Protein AF-A0A0B1RPA1-F1 (afdb_monomer)

Foldseek 3Di:
DCVQQNPDQQRKGKDWDWADDPVRPIHTLFMDIDGNVCVVVVVPQKDFGWDPPPDVDPDPPDDHTDRSDMDGDPDDDDDDDDDPVNCLVVPDADAAEEEAEPACVQPDLCDPSGLNPDDDPDDHPVVVVVCVVLVPRCVRHPVSDHWYKYFNDDDPPRPPDGDRIDGPDPDPDDDDDDD

InterPro domains:
  IPR010734 Copine, C-terminal [PF07002] (114-165)
  IPR035892 C2 domain superfamily [SSF49562] (10-52)
  IPR045052 Copine [PTHR10857] (1-169)

Organism: Oesophagostomum dentatum (NCBI:txid61180)

Radius of gyration: 32.51 Å; Cα contacts (8 Å, |Δi|>4): 238; chains: 1; bounding box: 57×47×96 Å

pLDDT: mean 82.27, std 16.61, range [29.17, 95.38]

Mean predicted aligned error: 11.87 Å

Nearest PDB structures (foldseek):
  6kxu-assembly1_A  TM=6.663E-01  e=4.586E-11  Arabidopsis thaliana
  6kxu-assembly8_H  TM=6.785E-01  e=1.070E-10  Arabidopsis thaliana
  6kxk-assembly8_H  TM=6.770E-01  e=9.393E-11  Arabidopsis thaliana
  6kxk-assembly7_G  TM=6.297E-01  e=5.225E-11  Arabidopsis thaliana
  6kxu-assembly7_G  TM=6.252E-01  e=7.238E-11  Arabidopsis thaliana

Secondary structure (DSSP, 8-state):
-HHHHTT-SSSEEEEEEEE--TTS-PEEEEEEEEEHHHHHTTS-SEEEEE-TT--SSS-TTS-SS-EEEEEE------PPPPPHHHHHHTT-----EEEEE--GGG--TTSTTSTT---SSSPPHHHHHHHHHHHHHGGG-SS---EEEEESSPPTTSSSPPPSSEESS--S-------

Sequence (179 aa):
MQMLCGGDRRRPFLIECWDHEFDGSHQFIGSATVSIEEILTKTKTSIQLVNENVSCAMLCCLPPRTNSGVLHFVHLQVIKQHTFLDFIQAGTQLDFTVAVDLTASNGDPRLPTSLHYVGGNTPSQYEIAIRAVIEICQYYNKTKLFNAFGFGAITPGHQRKMSPIFNLVCHPLRYIKRS

Solvent-accessible surface area (backbone atoms only — not comparable to full-atom values): 11296 Å² total; per-residue (Å²): 98,54,90,71,36,73,65,40,48,75,44,64,36,82,46,77,43,65,46,86,44,95,88,68,73,55,43,80,49,20,35,39,75,49,27,57,48,38,50,73,71,54,77,43,49,59,48,62,20,43,37,85,84,61,62,85,78,87,50,103,81,63,70,87,74,57,71,62,45,73,49,69,68,87,82,88,83,91,76,90,77,84,50,76,64,56,44,44,75,74,64,56,64,50,83,54,75,49,75,44,85,50,36,75,90,40,48,58,46,91,37,88,88,16,56,61,23,80,84,64,98,60,79,27,68,61,55,51,55,51,46,64,48,46,71,59,46,45,81,42,26,92,82,70,73,65,53,45,30,33,23,55,36,70,49,93,90,45,86,90,47,71,38,84,62,46,70,69,66,72,71,96,68,85,79,80,80,80,129

Structure (mmCIF, N/CA/C/O backbone):
data_AF-A0A0B1RPA1-F1
#
_entry.id   AF-A0A0B1RPA1-F1
#
loop_
_atom_site.group_PDB
_atom_site.id
_atom_site.type_symbol
_atom_site.label_atom_id
_atom_site.label_alt_id
_atom_site.label_comp_id
_atom_site.label_asym_id
_atom_site.label_entity_id
_atom_site.label_seq_id
_atom_site.pdbx_PDB_ins_code
_atom_site.Cartn_x
_atom_site.Cartn_y
_atom_site.Cartn_z
_atom_site.occupancy
_atom_site.B_iso_or_equiv
_atom_site.auth_seq_id
_atom_site.auth_comp_id
_atom_site.auth_asym_id
_atom_site.auth_atom_id
_atom_site.pdbx_PDB_model_num
ATOM 1 N N . MET A 1 1 ? -12.310 -1.941 13.678 1.00 71.88 1 MET A N 1
ATOM 2 C CA . MET A 1 1 ? -12.021 -2.451 15.043 1.00 71.88 1 MET A CA 1
ATOM 3 C C . MET A 1 1 ? -10.562 -2.262 15.454 1.00 71.88 1 MET A C 1
ATOM 5 O O . MET A 1 1 ? -10.345 -1.866 16.588 1.00 71.88 1 MET A O 1
ATOM 9 N N . GLN A 1 2 ? -9.574 -2.473 14.570 1.00 79.19 2 GLN A N 1
ATOM 10 C CA . GLN A 1 2 ? -8.149 -2.335 14.925 1.00 79.19 2 GLN A CA 1
ATOM 11 C C . GLN A 1 2 ? -7.789 -0.974 15.550 1.00 79.19 2 GLN A C 1
ATOM 13 O O . GLN A 1 2 ? -7.161 -0.938 16.598 1.00 79.19 2 GLN A O 1
ATOM 18 N N . MET A 1 3 ? -8.240 0.133 14.950 1.00 79.69 3 MET A N 1
ATOM 19 C CA . MET A 1 3 ? -7.922 1.484 15.435 1.00 79.69 3 MET A CA 1
ATOM 20 C C . MET A 1 3 ? -8.538 1.823 16.796 1.00 79.69 3 MET A C 1
ATOM 22 O O . MET A 1 3 ? -7.933 2.550 17.570 1.00 79.69 3 MET A O 1
ATOM 26 N N . LEU A 1 4 ? -9.742 1.321 17.076 1.00 80.81 4 LEU A N 1
ATOM 27 C CA . LEU A 1 4 ? -10.518 1.740 18.245 1.00 80.81 4 LEU A CA 1
ATOM 28 C C . LEU A 1 4 ? -10.215 0.891 19.485 1.00 80.81 4 LEU A 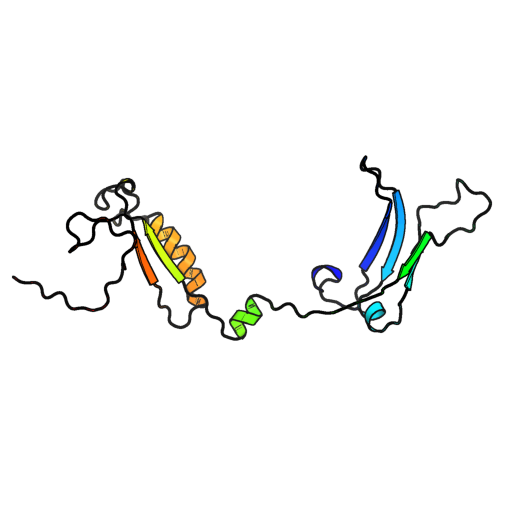C 1
ATOM 30 O O . LEU A 1 4 ? -10.182 1.404 20.594 1.00 80.81 4 LEU A O 1
ATOM 34 N N . CYS A 1 5 ? -10.001 -0.413 19.300 1.00 84.69 5 CYS A N 1
ATOM 35 C CA . CYS A 1 5 ? -9.846 -1.355 20.410 1.00 84.69 5 CYS A CA 1
ATOM 36 C C . CYS A 1 5 ? -8.745 -2.406 20.172 1.00 84.69 5 CYS A C 1
ATOM 38 O O . CYS A 1 5 ? -8.684 -3.424 20.858 1.00 84.69 5 CYS A O 1
ATOM 40 N N . GLY A 1 6 ? -7.870 -2.204 19.179 1.00 83.06 6 GLY A N 1
ATOM 41 C CA . GLY A 1 6 ? -6.776 -3.136 18.874 1.00 83.06 6 GLY A CA 1
ATOM 42 C C . GLY A 1 6 ? -7.233 -4.502 18.352 1.00 83.06 6 GLY A C 1
ATOM 43 O O . GLY A 1 6 ? -6.447 -5.441 18.342 1.00 83.06 6 GLY A O 1
ATOM 44 N N . GLY A 1 7 ? -8.501 -4.625 17.944 1.00 84.56 7 GLY A N 1
ATOM 45 C CA . GLY A 1 7 ? -9.109 -5.894 17.533 1.00 84.56 7 GLY A CA 1
ATOM 46 C C . GLY A 1 7 ? -9.792 -6.670 18.665 1.00 84.56 7 GLY A C 1
ATOM 47 O O . GLY A 1 7 ? -10.545 -7.596 18.373 1.00 84.56 7 GLY A O 1
ATOM 48 N N . ASP A 1 8 ? -9.624 -6.262 19.925 1.00 91.88 8 ASP A N 1
ATOM 49 C CA . ASP A 1 8 ? -10.287 -6.877 21.078 1.00 91.88 8 ASP A CA 1
ATOM 50 C C . ASP A 1 8 ? -11.555 -6.099 21.455 1.00 91.88 8 ASP A C 1
ATOM 52 O O . ASP A 1 8 ? -11.503 -4.918 21.785 1.00 91.88 8 ASP A O 1
ATOM 56 N N . ARG A 1 9 ? -12.720 -6.753 21.407 1.00 91.19 9 ARG A N 1
ATOM 57 C CA . ARG A 1 9 ? -14.020 -6.121 21.704 1.00 91.19 9 ARG A CA 1
ATOM 58 C C . ARG A 1 9 ? -14.220 -5.846 23.195 1.00 91.19 9 ARG A C 1
ATOM 60 O O . ARG A 1 9 ? -15.029 -4.980 23.525 1.00 91.19 9 ARG A O 1
ATOM 67 N N . ARG A 1 10 ? -13.510 -6.576 24.060 1.00 93.19 10 ARG A N 1
ATOM 68 C CA . ARG A 1 10 ? -13.568 -6.450 25.526 1.00 93.19 10 ARG A CA 1
ATOM 69 C C . ARG A 1 10 ? -12.690 -5.342 26.042 1.00 93.19 10 ARG A C 1
ATOM 71 O O . ARG A 1 10 ? -12.947 -4.817 27.120 1.00 93.19 10 ARG A O 1
ATOM 78 N N . ARG A 1 11 ? -11.658 -4.992 25.277 1.00 93.44 11 ARG A N 1
ATOM 79 C CA . ARG A 1 11 ? -10.746 -3.929 25.649 1.00 93.44 11 ARG A CA 1
ATOM 80 C C . ARG A 1 11 ? -11.519 -2.609 25.739 1.00 93.44 11 ARG A C 1
ATOM 82 O O . ARG A 1 11 ? -12.072 -2.165 24.727 1.00 93.44 11 ARG A O 1
ATOM 89 N N . PRO A 1 12 ? -11.569 -1.983 26.924 1.00 92.19 12 PRO A N 1
ATOM 90 C CA . PRO A 1 12 ? -12.194 -0.686 27.063 1.00 92.19 12 PRO A CA 1
ATOM 91 C C . PRO A 1 12 ? -11.348 0.388 26.374 1.00 92.19 12 PRO A C 1
ATOM 93 O O . PRO A 1 12 ? -10.118 0.298 26.327 1.00 92.19 12 PRO A O 1
ATOM 96 N N . PHE A 1 13 ? -12.015 1.412 25.858 1.00 92.38 13 PHE A N 1
ATOM 97 C CA . PHE A 1 13 ? -11.404 2.614 25.311 1.00 92.38 13 PHE A CA 1
ATOM 98 C C . PHE A 1 13 ? -11.972 3.852 26.012 1.00 92.38 13 PHE A C 1
ATOM 100 O O . PHE A 1 13 ? -13.078 3.825 26.562 1.00 92.38 13 PHE A O 1
ATOM 107 N N . LEU A 1 14 ? -11.177 4.920 26.012 1.00 92.12 14 LEU A N 1
ATOM 108 C CA . LEU A 1 14 ? -11.521 6.198 26.618 1.00 92.12 14 LEU A CA 1
ATOM 109 C C . LEU A 1 14 ? -12.246 7.075 25.597 1.00 92.12 14 LEU A C 1
ATOM 111 O O . LEU A 1 14 ? -11.824 7.182 24.446 1.00 92.12 14 LEU A O 1
ATOM 115 N N . ILE A 1 15 ? -13.325 7.706 26.038 1.00 92.50 15 ILE A N 1
ATOM 116 C CA . ILE A 1 15 ? -14.029 8.759 25.319 1.00 92.50 15 ILE A CA 1
ATOM 117 C C . ILE A 1 15 ? -13.877 10.026 26.145 1.00 92.50 15 ILE A C 1
ATOM 119 O O . ILE A 1 15 ? -14.236 10.039 27.321 1.00 92.50 15 ILE A O 1
ATOM 123 N N . GLU A 1 16 ? -13.373 11.083 25.525 1.00 93.00 16 GLU A N 1
ATOM 124 C CA . GLU A 1 16 ? -13.244 12.396 26.142 1.00 93.00 16 GLU A CA 1
ATOM 125 C C . GLU A 1 16 ? -14.117 13.397 25.400 1.00 93.00 16 GLU A C 1
ATOM 127 O O . GLU A 1 16 ? -14.189 13.393 24.169 1.00 93.00 16 GLU A O 1
ATOM 132 N N . CYS A 1 17 ? -14.784 14.253 26.161 1.00 92.19 17 CYS A N 1
ATOM 133 C CA . CYS A 1 17 ? -15.571 15.350 25.640 1.00 92.19 17 CYS A CA 1
ATOM 134 C C . CYS A 1 17 ? -14.874 16.661 26.001 1.00 92.19 17 CYS A C 1
ATOM 136 O O . CYS A 1 17 ? -14.536 16.899 27.164 1.00 92.19 17 CYS A O 1
ATOM 138 N N . TRP A 1 18 ? -14.661 17.490 24.988 1.00 92.31 18 TRP A N 1
ATOM 139 C CA . TRP A 1 18 ? -13.970 1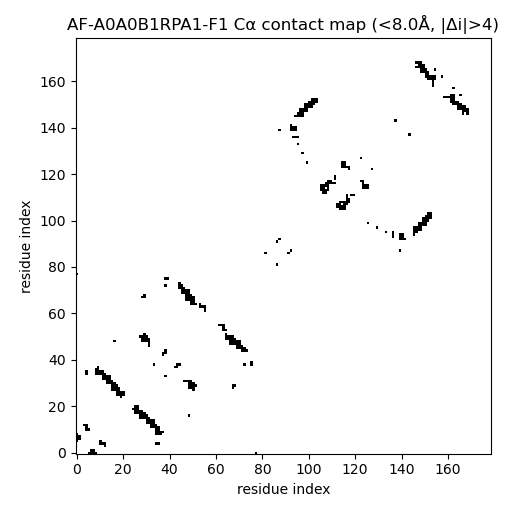8.766 25.082 1.00 92.31 18 TRP A CA 1
ATOM 140 C C . TRP A 1 18 ? -14.852 19.843 24.460 1.00 92.31 18 TRP A C 1
ATOM 142 O O . TRP A 1 18 ? -15.450 19.608 23.407 1.00 92.31 18 TRP A O 1
ATOM 152 N N . ASP A 1 19 ? -14.922 21.001 25.106 1.00 89.81 19 ASP A N 1
ATOM 153 C CA . ASP A 1 19 ? -15.503 22.203 24.530 1.00 89.81 19 ASP A CA 1
ATOM 154 C C . ASP A 1 19 ? -14.480 22.858 23.599 1.00 89.81 19 ASP A C 1
ATOM 156 O O . ASP A 1 19 ? -13.306 23.017 23.957 1.00 89.81 19 ASP A O 1
ATOM 160 N N . HIS A 1 20 ? -14.907 23.171 22.379 1.00 93.62 20 HIS A N 1
ATOM 161 C CA . HIS A 1 20 ? -14.014 23.675 21.346 1.00 93.62 20 HIS A CA 1
ATOM 162 C C . HIS A 1 20 ? -13.930 25.198 21.407 1.00 93.62 20 HIS A C 1
ATOM 164 O O . HIS A 1 20 ? -14.941 25.888 21.367 1.00 93.62 20 HIS A O 1
ATOM 170 N N . GLU A 1 21 ? -12.703 25.705 21.381 1.00 93.44 21 GLU A N 1
ATOM 171 C CA . GLU A 1 21 ? -12.375 27.127 21.466 1.00 93.44 21 GLU A CA 1
ATOM 172 C C . GLU A 1 21 ? -11.429 27.468 20.315 1.00 93.44 21 GLU A C 1
ATOM 174 O O . GLU A 1 21 ? -10.467 26.737 20.054 1.00 93.44 21 GLU A O 1
ATOM 179 N N . PHE A 1 22 ? -11.701 28.562 19.602 1.00 92.50 22 PHE A N 1
ATOM 180 C CA . PHE A 1 22 ? -10.972 28.921 18.376 1.00 92.50 22 PHE A CA 1
ATOM 181 C C . PHE A 1 22 ? -9.495 29.266 18.611 1.00 92.50 22 PHE A C 1
ATOM 183 O O . PHE A 1 22 ? -8.692 29.185 17.683 1.00 92.50 22 PHE A O 1
ATOM 190 N N . ASP A 1 23 ? -9.132 29.650 19.832 1.00 92.44 23 ASP A N 1
ATOM 191 C CA . ASP A 1 23 ? -7.761 29.972 20.233 1.00 92.44 23 ASP A CA 1
ATOM 192 C C . ASP A 1 23 ? -6.932 28.729 20.620 1.00 92.44 23 ASP A C 1
ATOM 194 O O . ASP A 1 23 ? -5.744 28.844 20.926 1.00 92.44 23 ASP A O 1
ATOM 198 N N . GLY A 1 24 ? -7.542 27.538 20.578 1.00 90.31 24 GLY A N 1
ATOM 199 C CA . GLY A 1 24 ? -6.919 26.268 20.950 1.00 90.31 24 GLY A CA 1
ATOM 200 C C . GLY A 1 24 ? -6.975 25.949 22.447 1.00 90.31 24 GLY A C 1
ATOM 201 O O . GLY A 1 24 ? -6.488 24.893 22.851 1.00 90.31 24 GLY A O 1
ATOM 202 N N . SER A 1 25 ? -7.585 26.803 23.276 1.00 90.81 25 SER A N 1
ATOM 203 C CA . SER A 1 25 ? -7.730 26.599 24.724 1.00 90.81 25 SER A CA 1
ATOM 204 C C . SER A 1 25 ? -8.938 25.718 25.085 1.00 90.81 25 SER A C 1
ATOM 206 O O . SER A 1 25 ? -9.781 26.061 25.909 1.00 90.81 25 SER A O 1
ATOM 208 N N . HIS A 1 26 ? -9.028 24.542 24.458 1.00 89.75 26 HIS A N 1
ATOM 209 C CA . HIS A 1 26 ? -10.152 23.619 24.640 1.00 89.75 26 HIS A CA 1
ATOM 210 C C . HIS A 1 26 ? -10.384 23.257 26.112 1.00 89.75 26 HIS A C 1
ATOM 212 O O . HIS A 1 26 ? -9.456 22.860 26.823 1.00 89.75 26 HIS A O 1
ATOM 218 N N . GLN A 1 27 ? -11.637 23.346 26.561 1.00 87.62 27 GLN A N 1
ATOM 219 C CA . GLN A 1 27 ? -11.998 23.074 27.952 1.00 87.62 27 GLN A CA 1
ATOM 220 C C . GLN A 1 27 ? -12.473 21.632 28.110 1.00 87.62 27 GLN A C 1
ATOM 222 O O . GLN A 1 27 ? -13.361 21.163 27.403 1.00 87.62 27 GLN A O 1
ATOM 227 N N . PHE A 1 28 ? -11.890 20.901 29.055 1.00 88.12 28 PHE A N 1
ATOM 228 C CA . PHE A 1 28 ? -12.284 19.519 29.308 1.00 88.12 28 PHE A CA 1
ATOM 229 C C . PHE A 1 28 ? -13.650 19.449 30.008 1.00 88.12 28 PHE A C 1
ATOM 231 O O . PHE A 1 28 ? -13.804 19.955 31.121 1.00 88.12 28 PHE A O 1
ATOM 238 N N . ILE A 1 29 ? -14.623 18.773 29.390 1.00 89.12 29 ILE A N 1
ATOM 239 C CA . ILE A 1 29 ? -15.981 18.606 29.934 1.00 89.12 29 ILE A CA 1
ATOM 240 C C . ILE A 1 29 ? -16.045 17.363 30.824 1.00 89.12 29 ILE A C 1
ATOM 242 O O . ILE A 1 29 ? -16.578 17.422 31.934 1.00 89.12 29 ILE A O 1
ATOM 246 N N . GLY A 1 30 ? -15.498 16.241 30.356 1.00 89.88 30 GLY A N 1
ATOM 247 C CA . GLY A 1 30 ? -15.484 14.979 31.090 1.00 89.88 30 GLY A CA 1
ATOM 248 C C . GLY A 1 30 ? -15.081 13.793 30.222 1.00 89.88 30 GLY A C 1
ATOM 249 O O . GLY A 1 30 ? -15.003 13.889 28.996 1.00 89.88 30 GLY A O 1
ATOM 250 N N . SER A 1 31 ? -14.849 12.653 30.862 1.00 92.38 31 SER A N 1
ATOM 251 C CA . SER A 1 31 ? -14.474 11.412 30.195 1.00 92.38 31 SER A CA 1
ATOM 252 C C . SER A 1 31 ? -15.321 10.229 30.653 1.00 92.38 31 SER A C 1
ATOM 254 O O . SER A 1 31 ? -15.984 10.252 31.692 1.00 92.38 31 SER A O 1
ATOM 256 N N . ALA A 1 32 ? -15.331 9.189 29.828 1.00 92.12 32 ALA A N 1
ATOM 257 C CA . ALA A 1 32 ? -16.001 7.931 30.093 1.00 92.12 32 ALA A CA 1
ATOM 258 C C . ALA A 1 32 ? -15.223 6.777 29.462 1.00 92.12 32 ALA A C 1
ATOM 260 O O . ALA A 1 32 ? -14.620 6.919 28.402 1.00 92.12 32 ALA A O 1
ATOM 261 N N . THR A 1 33 ? -15.265 5.611 30.100 1.00 92.50 33 THR A N 1
ATOM 262 C CA . THR A 1 33 ? -14.610 4.399 29.599 1.00 92.50 33 THR A CA 1
ATOM 263 C C . THR A 1 33 ? -15.653 3.332 29.286 1.00 92.50 33 THR A C 1
ATOM 265 O O . THR A 1 33 ? -16.521 3.029 30.111 1.00 92.50 33 THR A O 1
ATOM 268 N N . VAL A 1 34 ? -15.576 2.751 28.090 1.00 93.38 34 VAL A N 1
ATOM 269 C CA . VAL A 1 34 ? -16.520 1.731 27.614 1.00 93.38 34 VAL A CA 1
ATOM 270 C C . VAL A 1 34 ? -15.826 0.767 26.656 1.00 93.38 34 VAL A C 1
ATOM 272 O O . VAL A 1 34 ? -14.843 1.117 26.011 1.00 93.38 34 VAL A O 1
ATOM 275 N N . SER A 1 35 ? -16.323 -0.460 26.557 1.00 93.50 35 SER A N 1
ATOM 276 C CA . SER A 1 35 ? -15.884 -1.449 25.572 1.00 93.50 35 SER A CA 1
ATOM 277 C C . SER A 1 35 ? -16.896 -1.602 24.433 1.00 93.50 35 SER A C 1
ATOM 279 O O . SER A 1 35 ? -18.086 -1.311 24.568 1.00 93.50 35 SER A O 1
ATOM 281 N N . ILE A 1 36 ? -16.437 -2.107 23.288 1.00 92.50 36 ILE A N 1
ATOM 282 C CA . ILE A 1 36 ? -17.318 -2.366 22.141 1.00 92.50 36 ILE A CA 1
ATOM 283 C C . ILE A 1 36 ? -18.334 -3.469 22.463 1.00 92.50 36 ILE A C 1
ATOM 285 O O . ILE A 1 36 ? -19.481 -3.383 22.027 1.00 92.50 36 ILE A O 1
ATOM 289 N N . GLU A 1 37 ? -17.949 -4.481 23.247 1.00 92.75 37 GLU A N 1
ATOM 290 C CA . GLU A 1 37 ? -18.863 -5.538 23.696 1.00 92.75 37 GLU A CA 1
ATOM 291 C C . GLU A 1 37 ? -20.032 -4.980 24.518 1.00 92.75 37 GLU A C 1
ATOM 293 O O . GLU A 1 37 ? -21.174 -5.376 24.284 1.00 92.75 37 GLU A O 1
ATOM 298 N N . GLU A 1 38 ? -19.794 -4.008 25.403 1.00 92.81 38 GLU A N 1
ATOM 299 C CA . GLU A 1 38 ? -20.856 -3.388 26.208 1.00 92.81 38 GLU A CA 1
ATOM 300 C C . GLU A 1 38 ? -21.874 -2.608 25.358 1.00 92.81 38 GLU A C 1
ATOM 302 O O . GLU A 1 38 ? -23.083 -2.686 25.595 1.00 92.81 38 GLU A O 1
ATOM 307 N N . ILE A 1 39 ? -21.404 -1.900 24.326 1.00 92.44 39 ILE A N 1
ATOM 308 C CA . ILE A 1 39 ? -22.282 -1.142 23.419 1.00 92.44 39 ILE A CA 1
ATOM 309 C C . ILE A 1 39 ? -23.093 -2.105 22.537 1.00 92.44 39 ILE A C 1
ATOM 311 O O . ILE A 1 39 ? -24.294 -1.925 22.342 1.00 92.44 39 ILE A O 1
ATOM 315 N N . LEU A 1 40 ? -22.462 -3.169 22.030 1.00 90.94 40 LEU A N 1
ATOM 316 C CA . LEU A 1 40 ? -23.114 -4.159 21.163 1.00 90.94 40 LEU A CA 1
ATOM 317 C C . LEU A 1 40 ? -24.155 -5.008 21.885 1.00 90.94 40 LEU A C 1
ATOM 319 O O . LEU A 1 40 ? -25.223 -5.268 21.336 1.00 90.94 40 LEU A O 1
ATOM 323 N N . THR A 1 41 ? -23.840 -5.447 23.103 1.00 91.00 41 THR A N 1
ATOM 324 C CA . THR A 1 41 ? -24.768 -6.206 23.956 1.00 91.00 41 THR A CA 1
ATOM 325 C C . THR A 1 41 ? -25.881 -5.325 24.519 1.00 91.00 41 THR A C 1
ATOM 327 O O . THR A 1 41 ? -26.790 -5.837 25.167 1.00 91.00 41 THR A O 1
ATOM 330 N N . LYS A 1 42 ? -25.826 -4.008 24.265 1.00 86.75 42 LYS A N 1
ATOM 331 C CA . LYS A 1 42 ? -26.724 -2.990 24.820 1.00 86.75 42 LYS A CA 1
ATOM 332 C C . LYS A 1 42 ? -26.748 -2.983 26.351 1.00 86.75 42 LYS A C 1
ATOM 334 O O . LYS A 1 42 ? -27.700 -2.485 26.942 1.00 86.75 42 LYS A O 1
ATOM 339 N N . THR A 1 43 ? -25.700 -3.495 26.999 1.00 87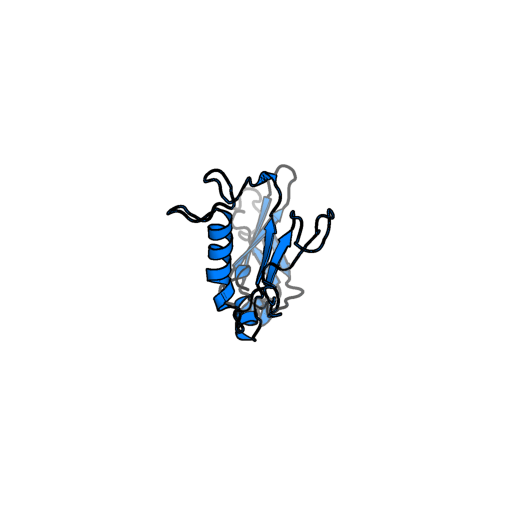.56 43 THR A N 1
ATOM 340 C CA . THR A 1 43 ? -25.534 -3.380 28.457 1.00 87.56 43 THR A CA 1
ATOM 341 C C . THR A 1 43 ? -25.253 -1.932 28.855 1.00 87.56 43 THR A C 1
ATOM 343 O O . THR A 1 43 ? -25.674 -1.498 29.925 1.00 87.56 43 THR A O 1
ATOM 346 N N . LYS A 1 44 ? -24.617 -1.156 27.965 1.00 84.25 44 LYS A N 1
ATOM 347 C CA . LYS A 1 44 ? -24.461 0.298 28.085 1.00 84.25 44 LYS A CA 1
ATOM 348 C C . LYS A 1 44 ? -24.984 1.003 26.834 1.00 84.25 44 LYS A C 1
ATOM 350 O O . LYS A 1 44 ? -24.290 1.107 25.828 1.00 84.25 44 LYS A O 1
ATOM 355 N N . THR A 1 45 ? -26.209 1.520 26.904 1.00 86.50 45 THR A N 1
ATOM 356 C CA . THR A 1 45 ? -26.790 2.406 25.874 1.00 86.50 45 THR A CA 1
ATOM 357 C C . THR A 1 45 ? -26.429 3.873 26.093 1.00 86.50 45 THR A C 1
ATOM 359 O O . THR A 1 45 ? -26.455 4.672 25.158 1.00 86.50 45 THR A O 1
ATOM 362 N N . SER A 1 46 ? -26.086 4.227 27.330 1.00 90.25 46 SER A N 1
ATOM 363 C CA . SER A 1 46 ? -25.654 5.562 27.714 1.00 90.25 46 SER A CA 1
ATOM 364 C C . SER A 1 46 ? -24.640 5.512 28.850 1.00 90.25 46 SER A C 1
ATOM 366 O O . SER A 1 46 ? -24.734 4.641 29.7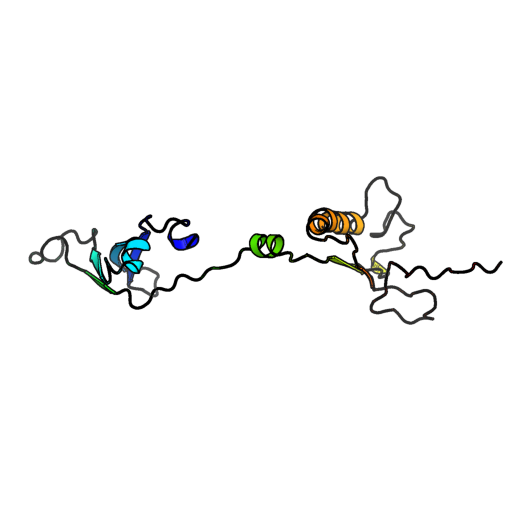16 1.00 90.25 46 SER A O 1
ATOM 368 N N . ILE A 1 47 ? -23.702 6.454 28.870 1.00 91.25 47 ILE A N 1
ATOM 369 C CA . ILE A 1 47 ? -22.678 6.566 29.912 1.00 91.25 47 ILE A CA 1
ATOM 370 C C . ILE A 1 47 ? -22.549 8.015 30.377 1.00 91.25 47 ILE A C 1
ATOM 372 O O . ILE A 1 47 ? -22.614 8.940 29.572 1.00 91.25 47 ILE A O 1
ATOM 376 N N . GLN A 1 48 ? -22.411 8.213 31.686 1.00 90.12 48 GLN A N 1
ATOM 377 C CA . GLN A 1 48 ? -22.195 9.541 32.25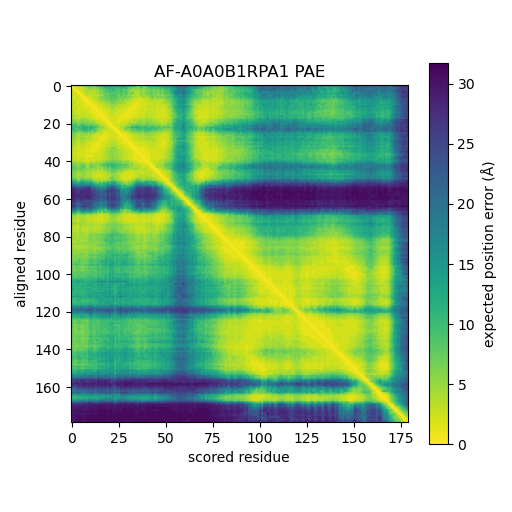7 1.00 90.12 48 GLN A CA 1
ATOM 378 C C . GLN A 1 48 ? -20.740 9.954 32.045 1.00 90.12 48 GLN A C 1
ATOM 380 O O . GLN A 1 48 ? -19.832 9.150 32.262 1.00 90.12 48 GLN A O 1
ATOM 385 N N . LEU A 1 49 ? -20.537 11.200 31.632 1.00 88.06 49 LEU A N 1
ATOM 386 C CA . LEU A 1 49 ? -19.227 11.827 31.558 1.00 88.06 49 LEU A CA 1
ATOM 387 C C . LEU A 1 49 ? -18.855 12.338 32.947 1.00 88.06 49 LEU A C 1
ATOM 389 O O . LEU A 1 49 ? -19.636 13.036 33.599 1.00 88.06 49 LEU A O 1
ATOM 393 N N . VAL A 1 50 ? -17.656 11.981 33.395 1.00 86.50 50 VAL A N 1
ATOM 394 C CA . VAL A 1 50 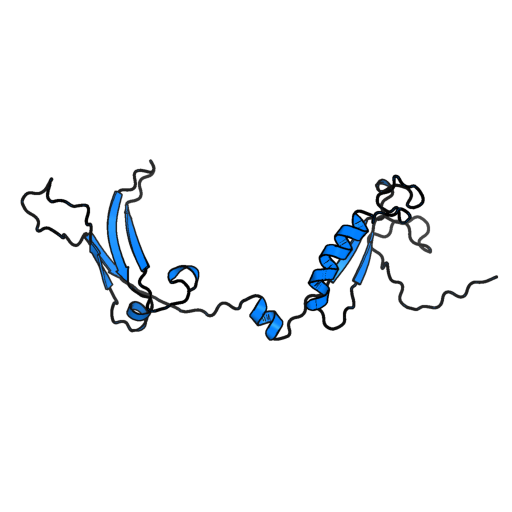? -17.128 12.385 34.697 1.00 86.50 50 VAL A CA 1
ATOM 395 C C . VAL A 1 50 ? -15.947 13.312 34.475 1.00 86.50 50 VAL A C 1
ATOM 397 O O . VAL A 1 50 ? -15.047 13.006 33.697 1.00 86.50 50 VAL A O 1
ATOM 400 N N . ASN A 1 51 ? -15.941 14.450 35.163 1.00 83.62 51 ASN A N 1
ATOM 401 C CA . ASN A 1 51 ? -14.793 15.341 35.185 1.00 83.62 51 ASN A CA 1
ATOM 402 C C . ASN A 1 51 ? -14.028 15.173 36.498 1.00 83.62 51 ASN A C 1
ATOM 404 O O . ASN A 1 51 ? -14.467 15.635 37.550 1.00 83.62 51 ASN A O 1
ATOM 408 N N . GLU A 1 52 ? -12.885 14.495 36.436 1.00 71.31 52 GLU A N 1
ATOM 409 C CA . GLU A 1 52 ? -12.021 14.282 37.602 1.00 71.31 52 GLU A CA 1
ATOM 410 C C . GLU A 1 52 ? -11.294 15.567 38.039 1.00 71.31 52 GLU A C 1
ATOM 412 O O . GLU A 1 52 ? -10.901 15.686 39.198 1.00 71.31 52 GLU A O 1
ATOM 417 N N . ASN A 1 53 ? -11.179 16.558 37.143 1.00 62.94 53 ASN A N 1
ATOM 418 C CA . ASN A 1 53 ? -10.494 17.829 37.395 1.00 62.94 53 ASN A CA 1
ATOM 419 C C . ASN A 1 53 ? -11.384 18.872 38.083 1.00 62.94 53 ASN A C 1
ATOM 421 O O . ASN A 1 53 ? -10.879 19.907 38.527 1.00 62.94 53 ASN A O 1
ATOM 425 N N . VAL A 1 54 ? -12.687 18.605 38.240 1.00 55.75 54 VAL A N 1
ATOM 426 C CA . VAL A 1 54 ? -13.567 19.414 39.096 1.00 55.75 54 VAL A CA 1
ATOM 427 C C . VAL A 1 54 ? -13.293 19.028 40.547 1.00 55.75 54 VAL A C 1
ATOM 429 O O . VAL A 1 54 ? -14.087 18.386 41.236 1.00 55.75 54 VAL A O 1
ATOM 432 N N . SER A 1 55 ? -12.117 19.427 41.024 1.00 45.97 55 SER A N 1
ATOM 433 C CA . SER A 1 55 ? -11.924 19.633 42.447 1.00 45.97 55 SER A CA 1
ATOM 434 C C . SER A 1 55 ? -12.877 20.750 42.863 1.00 45.97 55 SER A C 1
ATOM 436 O O . SER A 1 55 ? -13.010 21.781 42.203 1.00 45.97 55 SER A O 1
ATOM 438 N N . CYS A 1 56 ? -13.622 20.483 43.925 1.00 43.50 56 CYS A N 1
ATOM 439 C CA . CYS A 1 56 ? -14.605 21.360 44.534 1.00 43.50 56 CYS A CA 1
ATOM 440 C C . CYS A 1 56 ? -13.924 22.649 45.050 1.00 43.50 56 CYS A C 1
ATOM 442 O O . CYS A 1 56 ? -13.655 22.773 46.239 1.00 43.50 56 CYS A O 1
ATOM 444 N N . ALA A 1 57 ? -13.559 23.570 44.154 1.00 45.38 57 ALA A N 1
ATOM 445 C CA . ALA A 1 57 ? -12.827 24.796 44.484 1.00 45.38 57 ALA A CA 1
ATOM 446 C C . ALA A 1 57 ? -13.578 26.081 44.094 1.00 45.38 57 ALA A C 1
ATOM 448 O O . ALA A 1 57 ? -13.223 27.151 44.579 1.00 45.38 57 ALA A O 1
ATOM 449 N N . MET A 1 58 ? -14.639 26.001 43.277 1.00 47.81 58 MET A N 1
ATOM 450 C CA . MET A 1 58 ? -15.427 27.182 42.880 1.00 47.81 58 MET A CA 1
ATOM 451 C C . MET A 1 58 ? -16.947 27.023 43.049 1.00 47.81 58 MET A C 1
ATOM 453 O O . MET A 1 58 ? -17.705 27.835 42.536 1.00 47.81 58 MET A O 1
ATOM 457 N N . LEU A 1 59 ? -17.432 26.008 43.771 1.00 45.75 59 LEU A N 1
ATOM 458 C CA . LEU A 1 59 ? -18.847 25.937 44.145 1.00 45.75 59 LEU A CA 1
ATOM 459 C C . LEU A 1 59 ? -18.995 25.163 45.459 1.00 45.75 59 LEU A C 1
ATOM 461 O O . LEU A 1 59 ? -19.025 23.937 45.468 1.00 45.75 59 LEU A O 1
ATOM 465 N N . CYS A 1 60 ? -19.118 25.874 46.580 1.00 44.47 60 CYS A N 1
ATOM 466 C CA . CYS A 1 60 ? -19.281 25.310 47.929 1.00 44.47 60 CYS A CA 1
ATOM 467 C C . CYS A 1 60 ? -20.576 24.484 48.135 1.00 44.47 60 CYS A C 1
ATOM 469 O O . CYS A 1 60 ? -20.935 24.189 49.272 1.00 44.47 60 CYS A O 1
ATOM 471 N N . CYS A 1 61 ? -21.301 24.137 47.065 1.00 49.34 61 CYS A N 1
ATOM 472 C CA . CYS A 1 61 ? -22.672 23.631 47.119 1.00 49.34 61 CYS A CA 1
ATOM 473 C C . CYS A 1 61 ? -22.955 22.422 46.206 1.00 49.34 61 CYS A C 1
ATOM 475 O O . CYS A 1 61 ? -24.101 21.978 46.182 1.00 49.34 61 CYS A O 1
ATOM 477 N N . LEU A 1 62 ? -21.983 21.884 45.452 1.00 47.59 62 LEU A N 1
ATOM 478 C CA . LEU A 1 62 ? -22.218 20.701 44.607 1.00 47.59 62 LEU A CA 1
ATOM 479 C C . LEU A 1 62 ? -21.370 19.497 45.044 1.00 47.59 62 LEU A C 1
ATOM 481 O O . LEU A 1 62 ? -20.193 19.658 45.369 1.00 47.59 62 LEU A O 1
ATOM 485 N N . PRO A 1 63 ? -21.961 18.285 45.081 1.00 48.75 63 PRO A N 1
ATOM 486 C CA . PRO A 1 63 ? -21.260 17.083 45.505 1.00 48.75 63 PRO A CA 1
ATOM 487 C C . PRO A 1 63 ? -20.091 16.750 44.560 1.00 48.75 63 PRO A C 1
ATOM 489 O O . PRO A 1 63 ? -20.195 16.961 43.349 1.00 48.75 63 PRO A O 1
ATOM 492 N N . PRO A 1 64 ? -18.984 16.200 45.093 1.00 47.34 64 PRO A N 1
ATOM 493 C CA . PRO A 1 64 ? -17.846 15.775 44.290 1.00 47.34 64 PRO A CA 1
ATOM 494 C C . PRO A 1 64 ? -18.305 14.645 43.364 1.00 47.34 64 PRO A C 1
ATOM 496 O O . PRO A 1 64 ? -18.838 13.647 43.851 1.00 47.34 64 PRO A O 1
ATOM 499 N N . ARG A 1 65 ? -18.068 14.796 42.051 1.00 54.91 65 ARG A N 1
ATOM 500 C CA . ARG A 1 65 ? -18.590 13.973 40.931 1.00 54.91 65 ARG A CA 1
ATOM 501 C C . ARG A 1 65 ? -19.925 14.459 40.363 1.00 54.91 65 ARG A C 1
ATOM 503 O O . ARG A 1 65 ? -20.896 13.709 40.263 1.00 54.91 65 ARG A O 1
ATOM 510 N N . THR A 1 66 ? -19.965 15.713 39.940 1.00 61.38 66 THR A N 1
ATOM 511 C CA . THR A 1 66 ? -21.037 16.223 39.088 1.00 61.38 66 THR A CA 1
ATOM 512 C C . THR A 1 66 ? -20.976 15.532 37.725 1.00 61.38 66 THR A C 1
ATOM 514 O O . THR A 1 66 ? -19.968 15.590 37.028 1.00 61.38 66 THR A O 1
ATOM 517 N N . ASN A 1 67 ? -22.057 14.841 37.365 1.00 72.81 67 ASN A N 1
ATOM 518 C CA . ASN A 1 67 ? -22.301 14.334 36.019 1.00 72.81 67 ASN A CA 1
ATOM 519 C C . ASN A 1 67 ? -22.231 15.512 35.027 1.00 72.81 67 ASN A C 1
ATOM 521 O O . ASN A 1 67 ? -23.105 16.378 35.055 1.00 72.81 67 ASN A O 1
ATOM 525 N N . SER A 1 68 ? -21.198 15.549 34.179 1.00 79.44 68 SER A N 1
ATOM 526 C CA . SER A 1 68 ? -20.969 16.633 33.209 1.00 79.44 68 SER A CA 1
ATOM 527 C C . SER A 1 68 ? -21.810 16.497 31.934 1.00 79.44 68 SER A C 1
ATOM 529 O O . SER A 1 68 ? -21.694 17.311 31.023 1.00 79.44 68 SER A O 1
ATOM 531 N N . GLY A 1 69 ? -22.625 15.447 31.831 1.00 85.94 69 GLY A N 1
ATOM 532 C CA . GLY A 1 69 ? -23.408 15.116 30.647 1.00 85.94 69 GLY A CA 1
ATO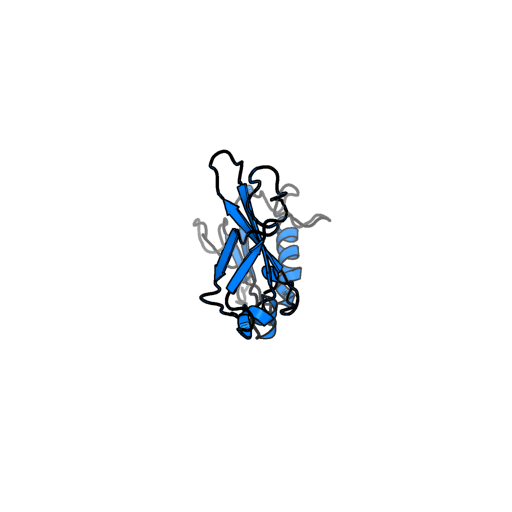M 533 C C . GLY A 1 69 ? -23.520 13.607 30.446 1.00 85.94 69 GLY A C 1
ATOM 534 O O . GLY A 1 69 ? -22.758 12.819 31.004 1.00 85.94 69 GLY A O 1
ATOM 535 N N . VAL A 1 70 ? -24.475 13.184 29.616 1.00 90.31 70 VAL A N 1
ATOM 536 C CA . VAL A 1 70 ? -24.699 11.768 29.299 1.00 90.31 70 VAL A CA 1
ATOM 537 C C . VAL A 1 70 ? -24.439 11.531 27.817 1.00 90.31 70 VAL A C 1
ATOM 539 O O . VAL A 1 70 ? -25.086 12.123 26.957 1.00 90.31 70 VAL A O 1
ATOM 542 N N . LEU A 1 71 ? -23.499 10.640 27.512 1.00 91.56 71 LEU A N 1
ATOM 543 C CA . LEU A 1 71 ? -23.225 10.181 26.158 1.00 91.56 71 LEU A CA 1
ATOM 544 C C . LEU A 1 71 ? -24.191 9.049 25.804 1.00 91.56 71 LEU A C 1
ATOM 546 O O . LEU A 1 71 ? -24.258 8.052 26.521 1.00 91.56 71 LEU A O 1
ATOM 550 N N . HIS A 1 72 ? -24.903 9.179 24.686 1.00 93.12 72 HIS A N 1
ATOM 551 C CA . HIS A 1 72 ? -25.828 8.165 24.179 1.00 93.12 72 HIS A CA 1
ATOM 552 C C . HIS A 1 72 ? -25.279 7.500 22.913 1.00 93.12 72 HIS A C 1
ATOM 554 O O . HIS A 1 72 ? -24.910 8.177 21.955 1.00 93.12 72 HIS A O 1
ATOM 560 N N . PHE A 1 73 ? -25.287 6.167 22.874 1.00 91.75 73 PHE A N 1
ATOM 561 C CA . PHE A 1 73 ? -24.931 5.404 21.677 1.00 91.75 73 PHE A CA 1
ATOM 562 C C . PHE A 1 73 ? -26.191 5.124 20.851 1.00 91.75 73 PHE A C 1
ATOM 564 O O . PHE A 1 73 ? -26.961 4.218 21.164 1.00 91.75 73 PHE A O 1
ATOM 571 N N . VAL A 1 74 ? -26.417 5.915 19.798 1.00 90.56 74 VAL A N 1
ATOM 572 C CA . VAL A 1 74 ? -27.631 5.814 18.961 1.00 90.56 74 VAL A CA 1
ATOM 573 C C . VAL A 1 74 ? -27.527 4.682 17.938 1.00 90.56 74 VAL A C 1
ATOM 575 O O . VAL A 1 74 ? -28.474 3.922 17.741 1.00 90.56 74 VAL A O 1
ATOM 578 N N . HIS A 1 75 ? -26.373 4.551 17.284 1.00 88.88 75 HIS A N 1
ATOM 579 C CA . HIS A 1 75 ? -26.150 3.552 16.247 1.00 88.88 75 HIS A CA 1
ATOM 580 C C . HIS A 1 75 ? -24.727 3.002 16.319 1.00 88.88 75 HIS A C 1
ATOM 582 O O . HIS A 1 75 ? -23.764 3.758 16.432 1.00 88.88 75 HIS A O 1
ATOM 588 N N . LEU A 1 76 ? -24.599 1.679 16.222 1.00 88.00 76 LEU A N 1
ATOM 589 C CA . LEU A 1 76 ? -23.320 0.992 16.124 1.00 88.00 76 LEU A CA 1
ATOM 590 C C . LEU A 1 76 ? -23.427 -0.107 15.068 1.00 88.00 76 LEU A C 1
ATOM 592 O O . LEU A 1 76 ? -24.259 -1.006 15.183 1.00 88.00 76 LEU A O 1
ATOM 596 N N . GLN A 1 77 ? -22.541 -0.063 14.077 1.00 88.44 77 GLN A N 1
ATOM 597 C CA . GLN A 1 77 ? -22.438 -1.078 13.036 1.00 88.44 77 GLN A CA 1
ATOM 598 C C . GLN A 1 77 ? -21.008 -1.610 12.970 1.00 88.44 77 GLN A C 1
ATOM 600 O O . GLN A 1 77 ? -20.044 -0.850 12.895 1.00 88.44 77 GLN A O 1
ATOM 605 N N . VAL A 1 78 ? -20.866 -2.935 12.972 1.00 87.31 78 VAL A N 1
ATOM 606 C CA . VAL A 1 78 ? -19.576 -3.592 12.748 1.00 87.31 78 VAL A CA 1
ATOM 607 C C . VAL A 1 78 ? -19.515 -4.027 11.293 1.00 87.31 78 VAL A C 1
ATOM 609 O O . VAL A 1 78 ? -20.213 -4.953 10.889 1.00 87.31 78 VAL A O 1
ATOM 612 N N . ILE A 1 79 ? -18.672 -3.355 10.513 1.00 89.19 79 ILE A N 1
ATOM 613 C CA . ILE A 1 79 ? -18.459 -3.658 9.097 1.00 89.19 79 ILE A CA 1
ATOM 614 C C . ILE A 1 79 ? -17.155 -4.443 8.960 1.00 89.19 79 ILE A C 1
ATOM 616 O O . ILE A 1 79 ? -16.121 -4.057 9.515 1.00 89.19 79 ILE A O 1
ATOM 620 N N . LYS A 1 80 ? -17.198 -5.558 8.225 1.00 86.19 80 LYS A N 1
ATOM 621 C CA . LYS A 1 80 ? -15.989 -6.289 7.844 1.00 86.19 80 LYS A CA 1
ATOM 622 C C . LYS A 1 80 ? -15.284 -5.511 6.737 1.00 86.19 80 LYS A C 1
ATOM 624 O O . LYS A 1 80 ? -15.839 -5.333 5.659 1.00 86.19 80 LYS A O 1
ATOM 629 N N . GLN A 1 81 ? -14.061 -5.075 7.007 1.00 89.62 81 GLN A N 1
ATOM 630 C CA . GLN A 1 81 ? -13.191 -4.478 6.004 1.00 89.62 81 GLN A CA 1
ATOM 631 C C . GLN A 1 81 ? -12.204 -5.542 5.535 1.00 89.62 81 GLN A C 1
ATOM 633 O O . GLN A 1 81 ? -11.446 -6.077 6.343 1.00 89.62 81 GLN A O 1
ATOM 638 N N . HIS A 1 82 ? -12.256 -5.875 4.249 1.00 91.06 82 HIS A N 1
ATOM 639 C CA . HIS A 1 82 ? -11.347 -6.851 3.664 1.00 91.06 82 HIS A CA 1
ATOM 640 C C . HIS A 1 82 ? -9.934 -6.286 3.562 1.00 91.06 82 HIS A C 1
ATOM 642 O O . HIS A 1 82 ? -9.741 -5.139 3.153 1.00 91.06 82 HIS A O 1
ATOM 648 N N . THR A 1 83 ? -8.951 -7.095 3.948 1.00 92.44 83 THR A N 1
ATOM 649 C CA . THR A 1 83 ? -7.536 -6.728 3.850 1.00 92.44 83 THR A CA 1
ATOM 650 C C . THR A 1 83 ? -6.984 -7.043 2.464 1.00 92.44 83 THR A C 1
ATOM 652 O O . THR A 1 83 ? -7.549 -7.854 1.734 1.00 92.44 83 THR A O 1
ATOM 655 N N . PHE A 1 84 ? -5.838 -6.455 2.111 1.00 92.69 84 PHE A N 1
ATOM 656 C CA . PHE A 1 84 ? -5.104 -6.828 0.897 1.00 92.69 84 PHE A CA 1
ATOM 657 C C . PHE A 1 84 ? -4.878 -8.348 0.800 1.00 92.69 84 PHE A C 1
ATOM 659 O O . PHE A 1 84 ? -5.113 -8.941 -0.251 1.00 92.69 84 PHE A O 1
ATOM 666 N N . LEU A 1 85 ? -4.492 -8.996 1.906 1.00 92.69 85 LEU A N 1
ATOM 667 C CA . LEU A 1 85 ? -4.255 -10.441 1.933 1.00 92.69 85 LEU A CA 1
ATOM 668 C C . LEU A 1 85 ? -5.532 -11.253 1.715 1.00 92.69 85 LEU A C 1
ATOM 670 O O . LEU A 1 85 ? -5.457 -12.292 1.066 1.00 92.69 85 LEU A O 1
ATOM 674 N N . ASP A 1 86 ? -6.689 -10.774 2.179 1.00 95.19 86 ASP A N 1
ATOM 675 C CA . ASP A 1 86 ? -7.970 -11.446 1.929 1.00 95.19 86 ASP A CA 1
ATOM 676 C C . ASP A 1 86 ? -8.235 -11.555 0.422 1.00 95.19 86 ASP A C 1
ATOM 678 O O . ASP A 1 86 ? -8.669 -12.600 -0.059 1.00 95.19 86 ASP A O 1
ATOM 682 N N . PHE A 1 87 ? -7.931 -10.497 -0.340 1.00 95.31 87 PHE A N 1
ATOM 683 C CA . PHE A 1 87 ? -8.072 -10.509 -1.797 1.00 95.31 87 PHE A CA 1
ATOM 684 C C . PHE A 1 87 ? -7.088 -11.480 -2.454 1.00 95.31 87 PHE A C 1
ATOM 686 O O . PHE A 1 87 ? -7.490 -12.261 -3.316 1.00 95.31 87 PHE A O 1
ATOM 693 N N . ILE A 1 88 ? -5.818 -11.477 -2.036 1.00 94.50 88 ILE A N 1
ATOM 694 C CA . ILE A 1 88 ? -4.809 -12.402 -2.577 1.00 94.50 88 ILE A CA 1
ATOM 695 C C . ILE A 1 88 ? -5.191 -13.863 -2.290 1.00 94.50 88 ILE A C 1
ATOM 697 O O . ILE A 1 88 ? -5.150 -14.700 -3.192 1.00 94.50 88 ILE A O 1
ATOM 701 N N . GLN A 1 89 ? -5.628 -14.176 -1.066 1.00 93.31 89 GLN A N 1
ATOM 702 C CA . GLN A 1 89 ? -6.084 -15.519 -0.686 1.00 93.31 89 GLN A CA 1
ATOM 703 C C . GLN A 1 89 ? -7.350 -15.945 -1.439 1.00 93.31 89 GLN A C 1
ATOM 705 O O . GLN A 1 89 ? -7.480 -17.114 -1.797 1.00 93.31 89 GLN A O 1
ATOM 710 N N . ALA A 1 90 ? -8.252 -15.005 -1.735 1.00 95.38 90 ALA A N 1
ATOM 711 C CA . ALA A 1 90 ? -9.435 -15.248 -2.559 1.00 95.38 90 ALA A CA 1
ATOM 712 C C . ALA A 1 90 ? -9.111 -15.472 -4.052 1.00 95.38 90 ALA A C 1
ATOM 714 O O . ALA A 1 90 ? -10.005 -15.801 -4.830 1.00 95.38 90 ALA A O 1
ATOM 715 N N . GLY A 1 91 ? -7.845 -15.331 -4.459 1.00 94.12 91 GLY A N 1
ATOM 716 C CA . GLY A 1 91 ? -7.379 -15.622 -5.813 1.00 94.12 91 GLY A CA 1
ATOM 717 C C . GLY A 1 91 ? -7.158 -14.397 -6.697 1.00 94.12 91 GLY A C 1
ATOM 718 O O . GLY A 1 91 ? -6.867 -14.576 -7.883 1.00 94.12 91 GLY A O 1
ATOM 719 N N . THR A 1 92 ? -7.251 -13.180 -6.151 1.00 94.81 92 THR A N 1
ATOM 720 C CA . THR A 1 92 ? -6.851 -11.960 -6.862 1.00 94.81 92 THR A CA 1
ATOM 721 C C . THR A 1 92 ? -5.368 -12.028 -7.209 1.00 94.81 92 THR A C 1
ATOM 723 O O . THR A 1 92 ? -4.532 -12.356 -6.369 1.00 94.81 92 THR A O 1
ATOM 726 N N . GLN A 1 93 ? -5.045 -11.705 -8.458 1.00 92.81 93 GLN A N 1
ATOM 727 C CA . GLN A 1 93 ? -3.675 -11.659 -8.960 1.00 92.81 93 GLN A CA 1
ATOM 728 C C . GLN A 1 93 ? -3.277 -10.214 -9.240 1.00 92.81 93 GLN A C 1
ATOM 730 O O . GLN A 1 93 ? -4.119 -9.404 -9.629 1.00 92.81 93 GLN A O 1
ATOM 735 N N . LEU A 1 94 ? -1.995 -9.905 -9.065 1.00 91.56 94 LEU A N 1
ATOM 736 C CA . LEU A 1 94 ? -1.431 -8.624 -9.473 1.00 91.56 94 LEU A CA 1
ATOM 737 C C . LEU A 1 94 ? -0.743 -8.798 -10.821 1.00 91.56 94 LEU A C 1
ATOM 739 O O . LEU A 1 94 ? 0.212 -9.565 -10.945 1.00 91.56 94 LEU A O 1
ATOM 743 N N . ASP A 1 95 ? -1.242 -8.097 -11.832 1.00 89.31 95 ASP A N 1
ATOM 744 C CA . ASP A 1 95 ? -0.570 -8.027 -13.122 1.00 89.31 95 ASP A CA 1
ATOM 745 C C . ASP A 1 95 ? 0.431 -6.870 -13.137 1.00 89.31 95 ASP A C 1
ATOM 747 O O . ASP A 1 95 ? 0.212 -5.835 -12.503 1.00 89.31 95 ASP A O 1
ATOM 751 N N . PHE A 1 96 ? 1.542 -7.055 -13.843 1.00 89.62 96 PHE A N 1
ATOM 752 C CA . PHE A 1 96 ? 2.584 -6.044 -13.960 1.00 89.62 96 PHE A CA 1
ATOM 753 C C . PHE A 1 96 ? 2.842 -5.726 -15.429 1.00 89.62 96 PHE A C 1
ATOM 755 O O . PHE A 1 96 ? 3.088 -6.601 -16.261 1.00 89.62 96 PHE A O 1
ATOM 762 N N . THR A 1 97 ? 2.778 -4.433 -15.733 1.00 92.19 97 THR A N 1
ATOM 763 C CA . THR A 1 97 ? 3.038 -3.878 -17.056 1.00 92.19 97 THR A CA 1
ATOM 764 C C . THR A 1 97 ? 4.046 -2.748 -16.923 1.00 92.19 97 THR A C 1
ATOM 766 O O . THR A 1 97 ? 3.876 -1.865 -16.084 1.00 92.19 97 THR A O 1
ATOM 769 N N . VAL A 1 98 ? 5.075 -2.761 -17.765 1.00 93.31 98 VAL A N 1
ATOM 770 C CA . VAL A 1 98 ? 6.106 -1.719 -17.809 1.00 93.31 98 VAL A CA 1
ATOM 771 C C . VAL A 1 98 ? 6.083 -0.999 -19.150 1.00 93.31 98 VAL A C 1
ATOM 773 O O . VAL A 1 98 ? 5.888 -1.626 -20.188 1.00 93.31 98 VAL A O 1
ATOM 776 N N . ALA A 1 99 ? 6.313 0.312 -19.131 1.00 93.94 99 ALA A N 1
ATOM 777 C CA . ALA A 1 99 ? 6.573 1.114 -20.318 1.00 93.94 99 ALA A CA 1
ATOM 778 C C . ALA A 1 99 ? 7.923 1.830 -20.163 1.00 93.94 99 ALA A C 1
ATOM 780 O O . ALA A 1 99 ? 8.109 2.599 -19.223 1.00 93.94 99 ALA A O 1
ATOM 781 N N . VAL A 1 100 ? 8.864 1.555 -21.064 1.00 93.50 100 VAL A N 1
ATOM 782 C CA . VAL A 1 100 ? 10.231 2.088 -21.038 1.00 93.50 100 VAL A CA 1
ATOM 783 C C . VAL A 1 100 ? 10.337 3.295 -21.965 1.00 93.50 100 VAL A C 1
ATOM 785 O O . VAL A 1 100 ? 9.955 3.229 -23.136 1.00 93.50 100 VAL A O 1
ATOM 788 N N . ASP A 1 101 ? 10.882 4.389 -21.442 1.00 93.50 101 ASP A N 1
ATOM 789 C CA . ASP A 1 101 ? 11.192 5.584 -22.220 1.00 93.50 101 ASP A CA 1
ATOM 790 C C . ASP A 1 101 ? 12.427 5.342 -23.094 1.00 93.50 101 ASP A C 1
ATOM 792 O O . ASP A 1 101 ? 13.529 5.174 -22.585 1.00 93.50 101 ASP A O 1
ATOM 796 N N . LEU A 1 102 ? 12.257 5.346 -24.412 1.00 90.50 102 LEU A N 1
ATOM 797 C CA . LEU A 1 102 ? 13.318 5.180 -25.407 1.00 90.50 102 LEU A CA 1
ATOM 798 C C . LEU A 1 102 ? 13.571 6.476 -26.202 1.00 90.50 102 LEU A C 1
ATOM 800 O O . LEU A 1 102 ? 14.011 6.429 -27.351 1.00 90.50 102 LEU A O 1
ATOM 804 N N . THR A 1 103 ? 13.279 7.641 -25.610 1.00 90.88 103 THR A N 1
ATOM 805 C CA . THR A 1 103 ? 13.593 8.959 -26.184 1.00 90.88 103 THR A CA 1
ATOM 806 C C . THR A 1 103 ? 15.098 9.207 -26.294 1.00 90.88 103 THR A C 1
ATOM 808 O O . THR A 1 103 ? 15.903 8.733 -25.488 1.00 90.88 103 THR A O 1
ATOM 811 N N . ALA A 1 104 ? 15.485 10.031 -27.273 1.00 88.00 104 ALA A N 1
ATOM 812 C CA . ALA A 1 104 ? 16.883 10.352 -27.566 1.00 88.00 104 ALA A CA 1
ATOM 813 C C . ALA A 1 104 ? 17.639 11.042 -26.410 1.00 88.00 104 ALA A C 1
ATOM 815 O O . ALA A 1 104 ? 18.864 10.959 -26.354 1.00 88.00 104 ALA A O 1
ATOM 816 N N . SER A 1 105 ? 16.940 11.688 -25.468 1.00 92.25 105 SER A N 1
ATOM 817 C CA . SER A 1 105 ? 17.545 12.304 -24.275 1.00 92.25 105 SER A CA 1
ATOM 818 C C . SER A 1 105 ? 18.242 11.301 -23.354 1.00 92.25 105 SER A C 1
ATOM 820 O O . SER A 1 105 ? 19.111 11.699 -22.586 1.00 92.25 105 SER A O 1
ATOM 822 N N . ASN A 1 106 ? 17.919 10.007 -23.454 1.00 91.00 106 ASN A N 1
ATOM 823 C CA . ASN A 1 106 ? 18.600 8.946 -22.708 1.00 91.00 106 ASN A CA 1
ATOM 824 C C . ASN A 1 106 ? 19.997 8.600 -23.270 1.00 91.00 106 ASN A C 1
ATOM 826 O O . ASN A 1 106 ? 20.715 7.785 -22.684 1.00 91.00 106 ASN A O 1
ATOM 830 N N . GLY A 1 107 ? 20.400 9.212 -24.388 1.00 90.62 107 GLY A N 1
ATOM 831 C CA . GLY A 1 107 ? 21.685 8.976 -25.041 1.00 90.62 107 GLY A CA 1
ATOM 832 C C . GLY A 1 107 ? 21.721 7.695 -25.879 1.00 90.62 107 GLY A C 1
ATOM 833 O O . GLY A 1 107 ? 20.773 6.915 -25.913 1.00 90.62 107 GLY A O 1
ATOM 834 N N . ASP A 1 108 ? 22.835 7.490 -26.581 1.00 89.06 108 ASP A N 1
ATOM 835 C CA . ASP A 1 108 ? 23.052 6.306 -27.415 1.00 89.06 108 ASP A CA 1
ATOM 836 C C . ASP A 1 108 ? 23.354 5.077 -26.536 1.00 89.06 108 ASP A C 1
ATOM 838 O O . ASP A 1 108 ? 24.382 5.086 -25.856 1.00 89.06 108 ASP A O 1
ATOM 842 N N . PRO A 1 109 ? 22.539 4.004 -26.568 1.00 89.50 109 PRO A N 1
ATOM 843 C CA . PRO A 1 109 ? 22.704 2.830 -25.702 1.00 89.50 109 PRO A CA 1
ATOM 844 C C . PRO A 1 109 ? 24.035 2.086 -25.898 1.00 89.50 109 PRO A C 1
ATOM 846 O O . PRO A 1 109 ? 24.380 1.227 -25.092 1.00 89.50 109 PRO A O 1
ATOM 849 N N . ARG A 1 110 ? 24.799 2.391 -26.957 1.00 88.62 110 ARG A N 1
ATOM 850 C CA . ARG A 1 110 ? 26.150 1.850 -27.188 1.00 88.62 110 ARG A CA 1
ATOM 851 C C . ARG A 1 110 ? 27.227 2.563 -26.371 1.00 88.62 110 ARG A C 1
ATOM 853 O O . ARG A 1 110 ? 28.345 2.063 -26.273 1.00 88.62 110 ARG A O 1
ATOM 860 N N . LEU A 1 111 ? 26.920 3.742 -25.834 1.00 90.94 111 LEU A N 1
ATOM 861 C CA . LEU A 1 111 ? 27.854 4.564 -25.078 1.00 90.94 111 LEU A CA 1
ATOM 862 C C . LEU A 1 111 ? 27.665 4.345 -23.572 1.00 90.94 111 LEU A C 1
ATOM 864 O O . LEU A 1 111 ? 26.530 4.406 -23.102 1.00 90.94 111 LEU A O 1
ATOM 868 N N . PRO A 1 112 ? 28.754 4.213 -22.788 1.00 89.69 112 PRO A N 1
ATOM 869 C CA . PRO A 1 112 ? 28.683 4.082 -21.329 1.00 89.69 112 PRO A CA 1
ATOM 870 C C . PRO A 1 112 ? 27.988 5.239 -20.600 1.00 89.69 112 PRO A C 1
ATOM 872 O O . PRO A 1 112 ? 27.625 5.108 -19.438 1.00 89.69 112 PRO A O 1
ATOM 875 N N . THR A 1 113 ? 27.828 6.386 -21.262 1.00 90.06 113 THR A N 1
ATOM 876 C CA . THR A 1 113 ? 27.149 7.571 -20.725 1.00 90.06 113 THR A CA 1
ATOM 877 C C . THR A 1 113 ? 25.625 7.515 -20.856 1.00 90.06 113 THR A C 1
ATOM 879 O O . THR A 1 113 ? 24.947 8.375 -20.299 1.00 90.06 113 THR A O 1
ATOM 882 N N . SER A 1 114 ? 25.073 6.548 -21.597 1.00 92.75 114 SER A N 1
ATOM 883 C CA . SER A 1 114 ? 23.627 6.412 -21.781 1.00 92.75 114 SER A CA 1
ATOM 884 C C . SER A 1 114 ? 22.947 5.788 -20.567 1.00 92.75 114 SER A C 1
ATOM 886 O O . SER A 1 114 ? 23.458 4.851 -19.957 1.00 92.75 114 SER A O 1
ATOM 888 N N . LEU A 1 115 ? 21.727 6.246 -20.279 1.00 91.19 115 LEU A N 1
ATOM 889 C CA . LEU A 1 115 ? 20.859 5.629 -19.272 1.00 91.19 115 LEU A CA 1
ATOM 890 C C . LEU A 1 115 ? 20.368 4.232 -19.690 1.00 91.19 115 LEU A C 1
ATOM 892 O O . LEU A 1 115 ? 19.942 3.465 -18.832 1.00 91.19 115 LEU A O 1
ATOM 896 N N . HIS A 1 116 ? 20.466 3.896 -20.981 1.00 92.12 116 HIS A N 1
ATOM 897 C CA . HIS A 1 116 ? 20.146 2.582 -21.552 1.00 92.12 116 HIS A CA 1
ATOM 898 C C . HIS A 1 116 ? 21.381 1.712 -21.802 1.00 92.12 116 HIS A C 1
ATOM 900 O O . HIS A 1 116 ? 21.279 0.696 -22.487 1.00 92.12 116 HIS A O 1
ATOM 906 N N . TYR A 1 117 ? 22.558 2.099 -21.305 1.00 91.12 117 TYR A N 1
ATOM 907 C CA . TYR A 1 117 ? 23.778 1.333 -21.539 1.00 91.12 117 TYR A CA 1
ATOM 908 C C . TYR A 1 117 ? 23.714 -0.051 -20.877 1.00 91.12 117 TYR A C 1
ATOM 910 O O . TYR A 1 117 ? 23.611 -0.161 -19.655 1.00 91.12 117 TYR A O 1
ATOM 918 N N . VAL A 1 118 ? 23.823 -1.105 -21.690 1.00 84.94 118 VAL A N 1
ATOM 919 C CA . VAL A 1 118 ? 23.873 -2.508 -21.252 1.00 84.94 118 VAL A CA 1
ATOM 920 C C . VAL A 1 118 ? 25.230 -3.076 -21.659 1.00 84.94 118 VAL A C 1
ATOM 922 O O . VAL A 1 118 ? 25.431 -3.499 -22.795 1.00 84.94 118 VAL A O 1
ATOM 925 N N . GLY A 1 119 ? 26.200 -3.029 -20.749 1.00 78.19 119 GLY A N 1
ATOM 926 C CA . GLY A 1 119 ? 27.566 -3.479 -21.046 1.00 78.19 119 GLY A CA 1
ATOM 927 C C . GLY A 1 119 ? 28.600 -3.247 -19.945 1.00 78.19 119 GLY A C 1
ATOM 928 O O . GLY A 1 119 ? 29.737 -3.690 -20.077 1.00 78.19 119 GLY A O 1
ATOM 929 N N . GLY A 1 120 ? 28.240 -2.547 -18.865 1.00 78.94 120 GLY A N 1
ATOM 930 C CA . GLY A 1 120 ? 29.078 -2.424 -17.672 1.00 78.94 120 GLY A CA 1
ATOM 931 C C . GLY A 1 120 ? 28.842 -3.562 -16.674 1.00 78.94 120 GLY A C 1
ATOM 932 O O . GLY A 1 120 ? 27.870 -4.303 -16.781 1.00 78.94 120 GLY A O 1
ATOM 933 N N . ASN A 1 121 ? 29.697 -3.656 -15.649 1.00 82.12 121 ASN A N 1
ATOM 934 C CA . ASN A 1 121 ? 29.460 -4.546 -14.500 1.00 82.12 121 ASN A CA 1
ATOM 935 C C . ASN A 1 121 ? 28.237 -4.127 -13.663 1.00 82.12 121 ASN A C 1
ATOM 937 O O . ASN A 1 121 ? 27.740 -4.917 -12.862 1.00 82.12 121 ASN A O 1
ATOM 941 N N . THR A 1 122 ? 27.774 -2.884 -13.811 1.00 86.31 122 THR A N 1
ATOM 942 C CA . THR A 1 122 ? 26.628 -2.330 -13.089 1.00 86.31 122 THR A CA 1
ATOM 943 C C . THR A 1 122 ? 25.399 -2.271 -13.996 1.00 86.31 122 THR A C 1
ATOM 945 O O . THR A 1 122 ? 25.523 -1.766 -15.115 1.00 86.31 122 THR A O 1
ATOM 948 N N . PRO A 1 123 ? 24.224 -2.723 -13.524 1.00 89.38 123 PRO A N 1
ATOM 949 C CA . PRO A 1 123 ? 22.980 -2.593 -14.274 1.00 89.38 123 PRO A CA 1
ATOM 950 C C . PRO A 1 123 ? 22.578 -1.123 -14.444 1.00 89.38 123 PRO A C 1
ATOM 952 O O . PRO A 1 123 ? 22.924 -0.269 -13.621 1.00 89.38 123 PRO A O 1
ATOM 955 N N . SER A 1 124 ? 21.820 -0.834 -15.499 1.00 91.62 124 SER A N 1
ATOM 956 C CA . SER A 1 124 ? 21.267 0.496 -15.744 1.00 91.62 124 SER A CA 1
ATOM 957 C C . SER A 1 124 ? 20.177 0.855 -14.727 1.00 91.62 124 SER A C 1
ATOM 959 O O . SER A 1 124 ? 19.600 -0.008 -14.059 1.00 91.62 124 SER A O 1
ATOM 961 N N . GLN A 1 125 ? 19.843 2.145 -14.617 1.00 90.81 125 GLN A N 1
ATOM 9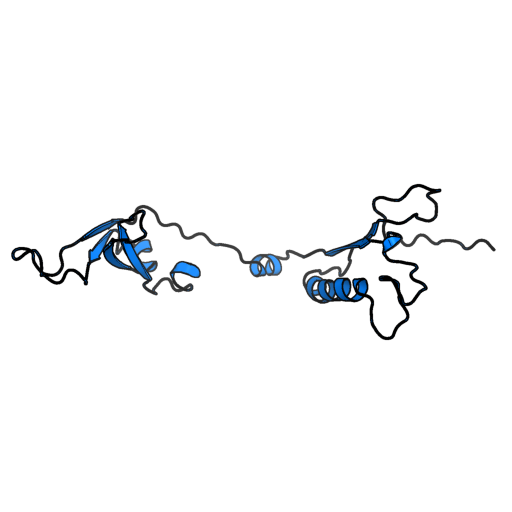62 C CA . GLN A 1 125 ? 18.767 2.589 -13.720 1.00 90.81 125 GLN A CA 1
ATOM 963 C C . GLN A 1 125 ? 17.412 1.974 -14.102 1.00 90.81 125 GLN A C 1
ATOM 965 O O . GLN A 1 125 ? 16.640 1.598 -13.219 1.00 90.81 125 GLN A O 1
ATOM 970 N N . TYR A 1 126 ? 17.150 1.806 -15.404 1.00 94.00 126 TYR A N 1
ATOM 971 C CA . TYR A 1 126 ? 15.953 1.120 -15.889 1.00 94.00 126 TYR A CA 1
ATOM 972 C C . TYR A 1 126 ? 15.943 -0.353 -15.469 1.00 94.00 126 TYR A C 1
ATOM 974 O O . TYR A 1 126 ? 14.928 -0.839 -14.975 1.00 94.00 126 TYR A O 1
ATOM 982 N N . GLU A 1 127 ? 17.068 -1.061 -15.601 1.00 92.38 127 GLU A N 1
ATOM 983 C CA . GLU A 1 127 ? 17.173 -2.465 -15.187 1.00 92.38 127 GLU A CA 1
ATOM 984 C C . GLU A 1 127 ? 16.963 -2.641 -13.682 1.00 92.38 127 GLU A C 1
ATOM 986 O O . GLU A 1 127 ? 16.242 -3.550 -13.268 1.00 92.38 127 GLU A O 1
ATOM 991 N N . ILE A 1 128 ? 17.553 -1.763 -12.865 1.00 93.69 128 ILE A N 1
ATOM 992 C CA . ILE A 1 128 ? 17.386 -1.775 -11.406 1.00 93.69 128 ILE A CA 1
ATOM 993 C C . ILE A 1 128 ? 15.914 -1.565 -11.039 1.00 93.69 128 ILE A C 1
ATOM 995 O O . ILE A 1 128 ? 15.359 -2.348 -10.267 1.00 93.69 128 ILE A O 1
ATOM 999 N N . ALA A 1 129 ? 15.271 -0.542 -11.609 1.00 94.88 129 ALA A N 1
ATOM 1000 C CA . ALA A 1 129 ? 13.882 -0.214 -11.304 1.00 94.88 129 ALA A CA 1
ATOM 1001 C C . ALA A 1 129 ? 12.926 -1.346 -11.706 1.00 94.88 129 ALA A C 1
ATOM 1003 O O . ALA A 1 129 ? 12.091 -1.772 -10.908 1.00 94.88 129 ALA A O 1
ATOM 1004 N N . ILE A 1 130 ? 13.080 -1.875 -12.923 1.00 94.19 130 ILE A N 1
ATOM 1005 C CA . ILE A 1 130 ? 12.251 -2.974 -13.428 1.00 94.19 130 ILE A CA 1
ATOM 1006 C C . ILE A 1 130 ? 12.435 -4.218 -12.560 1.00 94.19 130 ILE A C 1
ATOM 1008 O O . ILE A 1 130 ? 11.449 -4.835 -12.153 1.00 94.19 130 ILE A O 1
ATOM 1012 N N . ARG A 1 131 ? 13.684 -4.570 -12.231 1.00 93.19 131 ARG A N 1
ATOM 1013 C CA . ARG A 1 131 ? 13.988 -5.739 -11.404 1.00 93.19 131 ARG A CA 1
ATOM 1014 C C . ARG A 1 131 ? 13.379 -5.618 -10.010 1.00 93.19 131 ARG A C 1
ATOM 1016 O O . ARG A 1 131 ? 12.709 -6.551 -9.585 1.00 93.19 131 ARG A O 1
ATOM 1023 N N . ALA A 1 132 ? 13.537 -4.473 -9.348 1.00 94.75 132 ALA A N 1
ATOM 1024 C CA . ALA A 1 132 ? 13.012 -4.255 -8.001 1.00 94.75 132 ALA A CA 1
ATOM 1025 C C . ALA A 1 132 ? 11.488 -4.456 -7.920 1.00 94.75 132 ALA A C 1
ATOM 1027 O O . ALA A 1 132 ? 10.986 -5.040 -6.960 1.00 94.75 132 ALA A O 1
ATOM 1028 N N . VAL A 1 133 ? 10.744 -4.015 -8.941 1.00 93.56 133 VAL A N 1
ATOM 1029 C CA . VAL A 1 133 ? 9.284 -4.182 -8.968 1.00 93.56 133 VAL A CA 1
ATOM 1030 C C . VAL A 1 133 ? 8.892 -5.615 -9.331 1.00 93.56 133 VAL A C 1
ATOM 1032 O O . VAL A 1 133 ? 8.064 -6.219 -8.643 1.00 93.56 133 VAL A O 1
ATOM 1035 N N . ILE A 1 134 ? 9.503 -6.195 -10.371 1.00 92.12 134 ILE A N 1
ATOM 1036 C CA . ILE A 1 134 ? 9.203 -7.568 -10.807 1.00 92.12 134 ILE A CA 1
ATOM 1037 C C . ILE A 1 134 ? 9.514 -8.575 -9.700 1.00 92.12 134 ILE A C 1
ATOM 1039 O O . ILE A 1 134 ? 8.733 -9.506 -9.502 1.00 92.12 134 ILE A O 1
ATOM 1043 N N . GLU A 1 135 ? 10.605 -8.386 -8.953 1.00 93.31 135 GLU A N 1
ATOM 1044 C CA . GLU A 1 135 ? 11.010 -9.294 -7.879 1.00 93.31 135 GLU A CA 1
ATOM 1045 C C . GLU A 1 135 ? 9.917 -9.481 -6.823 1.00 93.31 135 GLU A C 1
ATOM 1047 O O . GLU A 1 135 ? 9.757 -10.590 -6.314 1.00 93.31 135 GLU A O 1
ATOM 1052 N N . ILE A 1 136 ? 9.121 -8.441 -6.564 1.00 92.69 136 ILE A N 1
ATOM 1053 C CA . ILE A 1 136 ? 7.983 -8.475 -5.642 1.00 92.69 136 ILE A CA 1
ATOM 1054 C C . ILE A 1 136 ? 6.724 -8.964 -6.365 1.00 92.69 136 ILE A C 1
ATOM 1056 O O . ILE A 1 136 ? 6.094 -9.936 -5.941 1.00 92.69 136 ILE A O 1
ATOM 1060 N N . CYS A 1 137 ? 6.351 -8.303 -7.467 1.00 91.19 137 CYS A N 1
ATOM 1061 C CA . CYS A 1 137 ? 5.084 -8.535 -8.163 1.00 91.19 137 CYS A CA 1
ATOM 1062 C C . CYS A 1 137 ? 4.958 -9.957 -8.706 1.00 91.19 137 CYS A C 1
ATOM 1064 O O . CYS A 1 137 ? 3.854 -10.502 -8.729 1.00 91.19 137 CYS A O 1
ATOM 1066 N N . GLN A 1 138 ? 6.072 -10.593 -9.082 1.00 91.38 138 GLN A N 1
ATOM 1067 C CA . GLN A 1 138 ? 6.034 -11.938 -9.637 1.00 91.38 138 GLN A CA 1
ATOM 1068 C C . GLN A 1 138 ? 5.334 -12.928 -8.712 1.00 91.38 138 GLN A C 1
ATOM 1070 O O . GLN A 1 138 ? 4.624 -13.798 -9.202 1.00 91.38 138 GLN A O 1
ATOM 1075 N N . TYR A 1 139 ? 5.491 -12.839 -7.389 1.00 92.31 139 TYR A N 1
ATOM 1076 C CA . TYR A 1 139 ? 4.894 -13.804 -6.456 1.00 92.31 139 TYR A CA 1
ATOM 1077 C C . TYR A 1 139 ? 3.365 -13.716 -6.382 1.00 92.31 139 TYR A C 1
ATOM 1079 O O . TYR A 1 139 ? 2.719 -14.687 -5.998 1.00 92.31 139 TYR A O 1
ATOM 1087 N N . TYR A 1 140 ? 2.792 -12.596 -6.821 1.00 92.81 140 TYR A N 1
ATOM 1088 C CA . TYR A 1 140 ? 1.351 -12.341 -6.836 1.00 92.81 140 TYR A CA 1
ATOM 1089 C C . TYR A 1 140 ? 0.713 -12.590 -8.211 1.00 92.81 140 TYR A C 1
ATOM 1091 O O . TYR A 1 140 ? -0.479 -12.342 -8.395 1.00 92.81 140 TYR A O 1
ATOM 1099 N N . ASN A 1 141 ? 1.490 -13.096 -9.170 1.00 90.62 141 ASN A N 1
ATOM 1100 C CA . ASN A 1 141 ? 1.052 -13.414 -10.521 1.00 90.62 141 ASN A CA 1
ATOM 1101 C C . ASN A 1 141 ? 1.325 -14.895 -10.826 1.00 90.62 141 ASN A C 1
ATOM 1103 O O . ASN A 1 141 ? 2.466 -15.355 -10.734 1.00 90.62 141 ASN A O 1
ATOM 1107 N N . LYS A 1 142 ? 0.291 -15.663 -11.189 1.00 88.44 142 LYS A N 1
ATOM 1108 C CA . LYS A 1 142 ? 0.449 -17.105 -11.446 1.00 88.44 142 LYS A CA 1
ATOM 1109 C C . LYS A 1 142 ? 1.076 -17.395 -12.807 1.00 88.44 142 LYS A C 1
ATOM 1111 O O . LYS A 1 142 ? 1.818 -18.364 -12.923 1.00 88.44 142 LYS A O 1
ATOM 1116 N N . THR A 1 143 ? 0.767 -16.595 -13.827 1.00 87.69 143 THR A N 1
ATOM 1117 C CA . THR A 1 143 ? 1.240 -16.829 -15.202 1.00 87.69 143 THR A CA 1
ATOM 1118 C C . THR A 1 143 ? 2.694 -16.409 -15.380 1.00 87.69 143 THR A C 1
ATOM 1120 O O . THR A 1 143 ? 3.361 -16.928 -16.271 1.00 87.69 143 THR A O 1
ATOM 1123 N N . LYS A 1 144 ? 3.186 -15.489 -14.535 1.00 87.06 144 LYS A N 1
ATOM 1124 C CA . LYS A 1 144 ? 4.516 -14.866 -14.645 1.00 87.06 144 LYS A CA 1
ATOM 1125 C C . LYS A 1 144 ? 4.739 -14.222 -16.020 1.00 87.06 144 LYS A C 1
ATOM 1127 O O . LYS A 1 144 ? 5.874 -14.074 -16.466 1.00 87.06 144 LYS A O 1
ATOM 1132 N N . LEU A 1 145 ? 3.645 -13.865 -16.692 1.00 87.56 145 LEU A N 1
ATOM 1133 C CA . LEU A 1 145 ? 3.654 -13.135 -17.949 1.00 87.56 145 LEU A CA 1
ATOM 1134 C C . LEU A 1 145 ? 3.502 -11.657 -17.622 1.00 87.56 145 LEU A C 1
ATOM 1136 O O . LEU A 1 145 ? 2.567 -11.276 -16.925 1.00 87.56 145 LEU A O 1
ATOM 1140 N N . PHE A 1 146 ? 4.425 -10.850 -18.132 1.00 88.31 146 PHE A N 1
ATOM 1141 C CA . PHE A 1 146 ? 4.447 -9.411 -17.915 1.00 88.31 146 PHE A CA 1
ATOM 1142 C C . PHE A 1 146 ? 4.437 -8.702 -19.256 1.00 88.31 146 PHE A C 1
ATOM 1144 O O . PHE A 1 146 ? 5.181 -9.072 -20.169 1.00 88.31 146 PHE A O 1
ATOM 1151 N N . ASN A 1 147 ? 3.610 -7.670 -19.369 1.00 90.44 147 ASN A N 1
ATOM 1152 C CA . ASN A 1 147 ? 3.579 -6.861 -20.576 1.00 90.44 147 ASN A CA 1
ATOM 1153 C C . ASN A 1 147 ? 4.691 -5.815 -20.510 1.00 90.44 147 ASN A C 1
ATOM 1155 O O . ASN A 1 147 ? 4.852 -5.120 -19.505 1.00 90.44 147 ASN A O 1
ATOM 1159 N N . ALA A 1 148 ? 5.453 -5.686 -21.590 1.00 92.62 148 ALA A N 1
ATOM 1160 C CA . ALA A 1 148 ? 6.539 -4.725 -21.677 1.00 92.62 148 ALA A CA 1
ATOM 1161 C C . ALA A 1 148 ? 6.385 -3.884 -22.941 1.00 92.62 148 ALA A C 1
ATOM 1163 O O . ALA A 1 148 ? 6.341 -4.403 -24.055 1.00 92.62 148 ALA A O 1
ATOM 1164 N N . PHE A 1 149 ? 6.321 -2.575 -22.758 1.00 92.75 149 PHE A N 1
ATOM 1165 C CA . PHE A 1 149 ? 6.143 -1.595 -23.814 1.00 92.75 149 PHE A CA 1
ATOM 1166 C C . PHE A 1 149 ? 7.294 -0.599 -23.830 1.00 92.75 149 PHE A C 1
ATOM 1168 O O . PHE A 1 149 ? 7.981 -0.395 -22.835 1.00 92.75 149 PHE A O 1
ATOM 1175 N N . GLY A 1 150 ? 7.511 0.009 -24.984 1.00 92.88 150 GLY A N 1
ATOM 1176 C CA . GLY A 1 150 ? 8.400 1.135 -25.185 1.00 92.88 150 GLY A CA 1
ATOM 1177 C C . GLY A 1 150 ? 7.610 2.319 -25.719 1.00 92.88 150 GLY A C 1
ATOM 1178 O O . GLY A 1 150 ? 6.592 2.150 -26.391 1.00 92.88 150 GLY A O 1
ATOM 1179 N N . PHE A 1 151 ? 8.083 3.522 -25.446 1.00 91.62 151 PHE A N 1
ATOM 1180 C CA . PHE A 1 151 ? 7.632 4.745 -26.104 1.00 91.62 151 PHE A CA 1
ATOM 1181 C C . PHE A 1 151 ? 8.851 5.608 -26.410 1.00 91.62 151 PHE A C 1
ATOM 1183 O O . PHE A 1 151 ? 9.950 5.291 -25.973 1.00 91.62 151 PHE A O 1
ATOM 1190 N N . GLY A 1 152 ? 8.711 6.677 -27.191 1.00 88.00 152 GLY A N 1
ATOM 1191 C CA . GLY A 1 152 ? 9.847 7.585 -27.384 1.00 88.00 152 GLY A CA 1
ATOM 1192 C C . GLY A 1 152 ? 10.743 7.290 -28.591 1.00 88.00 152 GLY A C 1
ATOM 1193 O O . GLY A 1 152 ? 11.603 8.107 -28.908 1.00 88.00 152 GLY A O 1
ATOM 1194 N N . ALA A 1 153 ? 10.532 6.167 -29.287 1.00 86.12 153 ALA A N 1
ATOM 1195 C CA . ALA A 1 153 ? 11.403 5.702 -30.367 1.00 86.12 153 ALA A CA 1
ATOM 1196 C C . ALA A 1 153 ? 10.692 5.555 -31.722 1.00 86.12 153 ALA A C 1
ATOM 1198 O O . ALA A 1 153 ? 9.463 5.484 -31.830 1.00 86.12 153 ALA A O 1
ATOM 1199 N N . ILE A 1 154 ? 11.507 5.483 -32.775 1.00 81.81 154 ILE A N 1
ATOM 1200 C CA . ILE A 1 154 ? 11.079 5.162 -34.137 1.00 81.81 154 ILE A CA 1
ATOM 1201 C C . ILE A 1 154 ? 11.243 3.653 -34.329 1.00 81.81 154 ILE A C 1
ATOM 1203 O O . ILE A 1 154 ? 12.353 3.129 -34.233 1.00 81.81 154 ILE A O 1
ATOM 1207 N N . THR A 1 155 ? 10.145 2.947 -34.592 1.00 75.25 155 THR A N 1
ATOM 1208 C CA . THR A 1 155 ? 10.158 1.490 -34.764 1.00 75.25 155 THR A CA 1
ATOM 1209 C C . THR A 1 155 ? 10.487 1.090 -36.210 1.00 75.25 155 THR A C 1
ATOM 1211 O O . THR A 1 155 ? 10.101 1.793 -37.154 1.00 75.25 155 THR A O 1
ATOM 1214 N N . PRO A 1 156 ? 11.171 -0.051 -36.435 1.00 69.75 156 PRO A N 1
ATOM 1215 C CA . PRO A 1 156 ? 11.394 -0.576 -37.780 1.00 69.75 156 PRO A CA 1
ATOM 1216 C C . PRO A 1 156 ? 10.053 -0.806 -38.497 1.00 69.75 156 PRO A C 1
ATOM 1218 O O . PRO A 1 156 ? 9.181 -1.497 -37.981 1.00 69.75 156 PRO A O 1
ATOM 1221 N N . GLY A 1 157 ? 9.871 -0.204 -39.675 1.00 67.31 157 GLY A N 1
ATOM 1222 C CA . GLY A 1 157 ? 8.632 -0.295 -40.464 1.00 67.31 157 GLY A CA 1
ATOM 1223 C C . GLY A 1 157 ? 7.731 0.943 -40.400 1.00 67.31 157 GLY A C 1
ATOM 1224 O O . GLY A 1 157 ? 6.958 1.169 -41.327 1.00 67.31 157 GLY A O 1
ATOM 1225 N N . HIS A 1 158 ? 7.889 1.807 -39.394 1.00 61.06 158 HIS A N 1
ATOM 1226 C CA . HIS A 1 158 ? 7.260 3.129 -39.378 1.00 61.06 158 HIS A CA 1
ATOM 1227 C C . HIS A 1 158 ? 8.268 4.164 -39.877 1.00 61.06 158 HIS A C 1
ATOM 1229 O O . HIS A 1 158 ? 9.092 4.681 -39.125 1.00 61.06 158 HIS A O 1
ATOM 1235 N N . GLN A 1 159 ? 8.236 4.467 -41.178 1.00 54.72 159 GLN A N 1
ATOM 1236 C CA . GLN A 1 159 ? 9.103 5.503 -41.735 1.00 54.72 159 GLN A CA 1
ATOM 1237 C C . GLN A 1 159 ? 8.727 6.872 -41.139 1.00 54.72 159 GLN A C 1
ATOM 1239 O O . GLN A 1 159 ? 7.711 7.464 -41.494 1.00 54.72 159 GLN A O 1
ATOM 1244 N N . ARG A 1 160 ? 9.580 7.372 -40.234 1.00 58.16 160 ARG A N 1
ATOM 1245 C CA . ARG A 1 160 ? 9.604 8.746 -39.689 1.00 58.16 160 ARG A CA 1
ATOM 1246 C C . ARG A 1 160 ? 8.447 9.169 -38.773 1.00 58.16 160 ARG A C 1
ATOM 1248 O O . ARG A 1 160 ? 8.386 10.341 -38.411 1.00 58.16 160 ARG A O 1
ATOM 1255 N N . LYS A 1 161 ? 7.566 8.259 -38.352 1.00 62.66 161 LYS A N 1
ATOM 1256 C CA . LYS A 1 161 ? 6.584 8.542 -37.292 1.00 62.66 161 LYS A CA 1
ATOM 1257 C C . LYS A 1 161 ? 7.018 7.887 -35.988 1.00 62.66 161 LYS A C 1
ATOM 1259 O O . LYS A 1 161 ? 7.248 6.684 -35.935 1.00 62.66 161 LYS A O 1
ATOM 1264 N N . MET A 1 162 ? 7.128 8.710 -34.953 1.00 61.47 162 MET A N 1
ATOM 1265 C CA . MET A 1 162 ? 7.349 8.273 -33.580 1.00 61.47 162 MET A CA 1
ATOM 1266 C C . MET A 1 162 ? 6.140 7.455 -33.123 1.00 61.47 162 MET A C 1
ATOM 1268 O O . MET A 1 162 ? 5.003 7.906 -33.277 1.00 61.47 162 MET A O 1
ATOM 1272 N N . SER A 1 163 ? 6.375 6.256 -32.591 1.00 65.19 163 SER A N 1
ATOM 1273 C CA . SER A 1 163 ? 5.283 5.467 -32.024 1.00 65.19 163 SER A CA 1
ATOM 1274 C C . SER A 1 163 ? 4.976 5.990 -30.619 1.00 65.19 163 SER A C 1
ATOM 1276 O O . SER A 1 163 ? 5.903 6.067 -29.806 1.00 65.19 163 SER A O 1
ATOM 1278 N N . PRO A 1 164 ? 3.715 6.338 -30.296 1.00 72.56 164 PRO A N 1
ATOM 1279 C CA . PRO A 1 164 ? 3.360 6.784 -28.949 1.00 72.56 164 PRO A CA 1
ATOM 1280 C C . PRO A 1 164 ? 3.522 5.659 -27.917 1.00 72.56 164 PRO A C 1
ATOM 1282 O O . PRO A 1 164 ? 3.839 5.932 -26.768 1.00 72.56 164 PRO A O 1
ATOM 1285 N N . ILE A 1 165 ? 3.348 4.400 -28.332 1.00 86.50 165 ILE A N 1
ATOM 1286 C CA . ILE A 1 165 ? 3.632 3.198 -27.542 1.00 86.50 165 ILE A CA 1
ATOM 1287 C C . ILE A 1 165 ? 3.836 2.009 -28.493 1.00 86.50 165 ILE A C 1
ATOM 1289 O O . ILE A 1 165 ? 3.228 1.962 -29.563 1.00 86.50 165 ILE A O 1
ATOM 1293 N N . PHE A 1 166 ? 4.712 1.067 -28.165 1.00 87.25 166 PHE A N 1
ATOM 1294 C CA . PHE A 1 166 ? 4.937 -0.155 -28.942 1.00 87.25 166 PHE A CA 1
ATOM 1295 C C . PHE A 1 166 ? 5.361 -1.309 -28.034 1.00 87.25 166 PHE A C 1
ATOM 1297 O O . PHE A 1 166 ? 5.897 -1.087 -26.956 1.00 87.25 166 PHE A O 1
ATOM 1304 N N . ASN A 1 167 ? 5.107 -2.550 -28.445 1.00 88.88 167 ASN A N 1
ATOM 1305 C CA . ASN A 1 167 ? 5.468 -3.724 -27.650 1.00 88.88 167 ASN A CA 1
ATOM 1306 C C . ASN A 1 167 ? 6.984 -3.990 -27.738 1.00 88.88 167 ASN A C 1
ATOM 1308 O O . ASN A 1 167 ? 7.529 -4.030 -28.843 1.00 88.88 167 ASN A O 1
ATOM 1312 N N . LEU A 1 168 ? 7.655 -4.178 -26.596 1.00 84.94 168 LEU A N 1
ATOM 1313 C CA . LEU A 1 168 ? 9.073 -4.567 -26.543 1.00 84.94 168 LEU A CA 1
ATOM 1314 C C . LEU A 1 168 ? 9.265 -6.054 -26.846 1.00 84.94 168 LEU A C 1
ATOM 1316 O O . LEU A 1 168 ? 10.320 -6.456 -27.333 1.00 84.94 168 LEU A O 1
ATOM 1320 N N . VAL A 1 169 ? 8.242 -6.869 -26.595 1.00 71.38 169 VAL A N 1
ATOM 1321 C CA . VAL A 1 169 ? 8.240 -8.297 -26.898 1.00 71.38 169 VAL A CA 1
ATOM 1322 C C . VAL A 1 169 ? 7.396 -8.500 -28.151 1.00 71.38 169 VAL A C 1
ATOM 1324 O O . VAL A 1 169 ? 6.170 -8.556 -28.101 1.00 71.38 169 VAL A O 1
ATOM 1327 N N . CYS A 1 170 ? 8.037 -8.598 -29.316 1.00 50.09 170 CYS A N 1
ATOM 1328 C CA . CYS A 1 170 ? 7.330 -9.045 -30.516 1.00 50.09 170 CYS A CA 1
ATOM 1329 C C . CYS A 1 170 ? 6.738 -10.439 -30.235 1.00 50.09 170 CYS A C 1
ATOM 1331 O O . CYS A 1 170 ? 7.462 -11.336 -29.800 1.00 50.09 170 CYS A O 1
ATOM 1333 N N . HIS A 1 171 ? 5.442 -10.647 -30.502 1.00 44.12 171 HIS A N 1
ATOM 1334 C CA . HIS A 1 171 ? 4.897 -12.002 -30.648 1.00 44.12 171 HIS A CA 1
ATOM 1335 C C . HIS A 1 171 ? 5.814 -12.832 -31.569 1.00 44.12 171 HIS A C 1
ATOM 1337 O O . HIS A 1 171 ? 6.456 -12.247 -32.446 1.00 44.12 171 HIS A O 1
ATOM 1343 N N . PRO A 1 172 ? 5.889 -14.169 -31.412 1.00 37.03 172 PRO A N 1
ATOM 1344 C CA . PRO A 1 172 ? 6.773 -15.025 -32.198 1.00 37.03 172 PRO A CA 1
ATOM 1345 C C . PRO A 1 172 ? 6.307 -15.096 -33.660 1.00 37.03 172 PRO A C 1
ATOM 1347 O O . PRO A 1 172 ? 5.761 -16.095 -34.117 1.00 37.03 172 PRO A O 1
ATOM 1350 N N . LEU A 1 173 ? 6.526 -14.032 -34.424 1.00 34.91 173 LEU A N 1
ATOM 1351 C CA . LEU A 1 173 ? 6.465 -14.042 -35.872 1.00 34.91 173 LEU A CA 1
ATOM 1352 C C . LEU A 1 173 ? 7.901 -14.053 -36.374 1.00 34.91 173 LEU A C 1
ATOM 1354 O O . LEU A 1 173 ? 8.645 -13.082 -36.278 1.00 34.91 173 LEU A O 1
ATOM 1358 N N . ARG A 1 174 ? 8.274 -15.240 -36.857 1.00 34.88 174 ARG A N 1
ATOM 1359 C CA . ARG A 1 174 ? 9.493 -15.556 -37.598 1.00 34.88 174 ARG A CA 1
ATOM 1360 C C . ARG A 1 174 ? 9.827 -14.426 -38.577 1.00 34.88 174 ARG A C 1
ATOM 1362 O O . ARG A 1 174 ? 9.192 -14.312 -39.622 1.00 34.88 174 ARG A O 1
ATOM 1369 N N . TYR A 1 175 ? 10.863 -13.648 -38.288 1.00 35.50 175 TYR A N 1
ATOM 1370 C CA . TYR A 1 175 ? 11.489 -12.818 -39.309 1.00 35.50 175 TYR A CA 1
ATOM 1371 C C . TYR A 1 175 ? 12.462 -13.695 -40.098 1.00 35.50 175 TYR A C 1
ATOM 1373 O O . TYR A 1 175 ? 13.534 -14.063 -39.621 1.00 35.50 175 TYR A O 1
ATOM 1381 N N . ILE A 1 176 ? 12.046 -14.073 -41.308 1.00 34.22 176 ILE A N 1
ATOM 1382 C CA . ILE A 1 176 ? 12.916 -14.695 -42.305 1.00 34.22 176 ILE A CA 1
ATOM 1383 C C . ILE A 1 176 ? 13.935 -13.635 -42.726 1.00 34.22 176 ILE A C 1
ATOM 1385 O O . ILE A 1 176 ? 13.586 -12.621 -43.330 1.00 34.22 176 ILE A O 1
ATOM 1389 N N . LYS A 1 177 ? 15.203 -13.876 -42.395 1.00 29.17 177 LYS A N 1
ATOM 1390 C CA . LYS A 1 177 ? 16.338 -13.096 -42.881 1.00 29.17 177 LYS A CA 1
ATOM 1391 C C . LYS A 1 177 ? 16.478 -13.388 -44.378 1.00 29.17 177 LYS A C 1
ATOM 1393 O O . LYS A 1 177 ? 16.819 -14.510 -44.744 1.00 29.17 177 LYS A O 1
ATOM 1398 N N . ARG A 1 178 ? 16.161 -12.423 -45.245 1.00 34.66 178 ARG A N 1
ATOM 1399 C CA . ARG 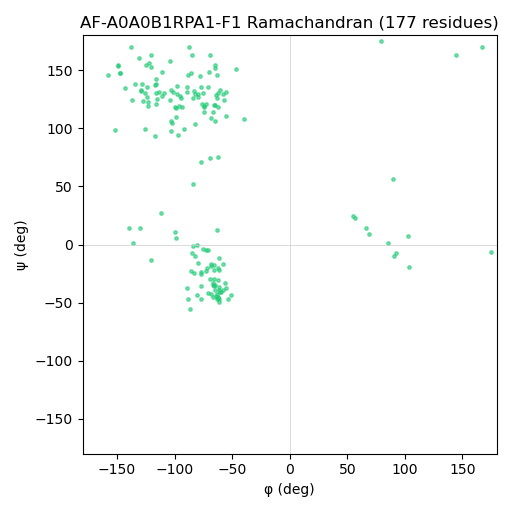A 1 178 ? 16.561 -12.515 -46.655 1.00 34.66 178 ARG A CA 1
ATOM 1400 C C . ARG A 1 178 ? 18.053 -12.192 -46.742 1.00 34.66 178 ARG A C 1
ATOM 1402 O O . ARG A 1 178 ? 18.475 -11.146 -46.251 1.00 34.66 178 ARG A O 1
ATOM 1409 N N . SER A 1 179 ? 18.798 -13.162 -47.267 1.00 46.09 179 SER A N 1
ATOM 1410 C CA . SER A 1 179 ? 20.173 -13.067 -47.771 1.00 46.09 179 SER A CA 1
ATOM 1411 C C . SER A 1 179 ? 20.293 -12.044 -48.887 1.00 46.09 179 SER A C 1
ATOM 1413 O O . SER A 1 179 ? 19.335 -11.998 -49.696 1.00 46.09 179 SER A O 1
#